Protein AF-A0A0L8HZY9-F1 (afdb_monomer)

Structure (mmCIF, N/CA/C/O backbone):
data_AF-A0A0L8HZY9-F1
#
_entry.id   AF-A0A0L8HZY9-F1
#
loop_
_atom_site.group_PDB
_atom_site.id
_atom_site.type_symbol
_atom_site.label_atom_id
_atom_site.label_alt_id
_atom_site.label_comp_id
_atom_site.label_asym_id
_atom_site.label_entity_id
_atom_site.label_seq_id
_atom_site.pdbx_PDB_ins_code
_atom_site.Cartn_x
_atom_site.Cartn_y
_atom_site.Cartn_z
_atom_site.occupancy
_atom_site.B_iso_or_equiv
_atom_site.auth_seq_id
_atom_site.auth_comp_id
_atom_site.auth_asym_id
_atom_site.auth_atom_id
_atom_site.pdbx_PDB_model_num
ATOM 1 N N . MET A 1 1 ? -4.966 12.245 -12.331 1.00 70.88 1 MET A N 1
ATOM 2 C CA . MET A 1 1 ? -3.952 12.102 -11.278 1.00 70.88 1 MET A CA 1
ATOM 3 C C . MET A 1 1 ? -4.525 11.255 -10.150 1.00 70.88 1 MET A C 1
ATOM 5 O O . MET A 1 1 ? -5.651 11.533 -9.750 1.00 70.88 1 MET A O 1
ATOM 9 N N . CYS A 1 2 ? -3.800 10.251 -9.636 1.00 83.12 2 CYS A N 1
ATOM 10 C CA . CYS A 1 2 ? -4.285 9.474 -8.488 1.00 83.12 2 CYS A CA 1
ATOM 11 C C . CYS A 1 2 ? -4.335 10.322 -7.207 1.00 83.12 2 CYS A C 1
ATOM 13 O O . CYS A 1 2 ? -3.444 11.140 -6.963 1.00 83.12 2 CYS A O 1
ATOM 15 N N . MET A 1 3 ? -5.362 10.111 -6.383 1.00 82.88 3 MET A N 1
ATOM 16 C CA . MET A 1 3 ? -5.554 10.804 -5.103 1.00 82.88 3 MET A CA 1
ATOM 17 C C . MET A 1 3 ? -6.134 9.858 -4.052 1.00 82.88 3 MET A C 1
ATOM 19 O O . MET A 1 3 ? -6.939 8.982 -4.378 1.00 82.88 3 MET A O 1
ATOM 23 N N . LEU A 1 4 ? -5.758 10.058 -2.789 1.00 85.12 4 LEU A N 1
ATOM 24 C CA . LEU A 1 4 ? -6.349 9.363 -1.652 1.00 85.12 4 LEU A CA 1
ATOM 25 C C . LEU A 1 4 ? -6.799 10.381 -0.605 1.00 85.12 4 LEU A C 1
ATOM 27 O O . LEU A 1 4 ? -6.033 11.198 -0.100 1.00 85.12 4 LEU A O 1
ATOM 31 N N . PHE A 1 5 ? -8.073 10.293 -0.264 1.00 84.62 5 PHE A N 1
ATOM 32 C CA . PHE A 1 5 ? -8.673 11.011 0.845 1.00 84.62 5 PHE A CA 1
ATOM 33 C C . PHE A 1 5 ? -8.973 9.987 1.921 1.00 84.62 5 PHE A C 1
ATOM 35 O O . PHE A 1 5 ? -9.563 8.947 1.622 1.00 84.62 5 PHE A O 1
ATOM 42 N N . PHE A 1 6 ? -8.588 10.267 3.157 1.00 84.31 6 PHE A N 1
ATOM 43 C CA . PHE A 1 6 ? -8.985 9.431 4.272 1.00 84.31 6 PHE A CA 1
ATOM 44 C C . PHE A 1 6 ? -9.213 10.260 5.532 1.00 84.31 6 PHE A C 1
ATOM 46 O O . PHE A 1 6 ? -8.654 11.339 5.708 1.00 84.31 6 PHE A O 1
ATOM 53 N N . HIS A 1 7 ? -10.075 9.736 6.388 1.00 81.12 7 HIS A N 1
ATOM 54 C CA . HIS A 1 7 ? -10.346 10.211 7.733 1.00 81.12 7 HIS A CA 1
ATOM 55 C C . HIS A 1 7 ? -10.214 9.001 8.645 1.00 81.12 7 HIS A C 1
ATOM 57 O O . HIS A 1 7 ? -10.880 7.986 8.415 1.00 81.12 7 HIS A O 1
ATOM 63 N N . PHE A 1 8 ? -9.330 9.088 9.632 1.00 80.88 8 PHE A N 1
ATOM 64 C CA . PHE A 1 8 ? -8.986 7.970 10.496 1.00 80.88 8 PHE A CA 1
ATOM 65 C C . PHE A 1 8 ? -9.148 8.378 11.955 1.00 80.88 8 PHE A C 1
ATOM 67 O O . PHE A 1 8 ? -8.569 9.363 12.396 1.00 80.88 8 PHE A O 1
ATOM 74 N N . LEU A 1 9 ? -9.921 7.599 12.705 1.00 78.44 9 LEU A N 1
ATOM 75 C CA . LEU A 1 9 ? -10.145 7.793 14.130 1.00 78.44 9 LEU A CA 1
ATOM 76 C C . LEU A 1 9 ? -9.566 6.596 14.883 1.00 78.44 9 LEU A C 1
ATOM 78 O O . LEU A 1 9 ? -10.035 5.471 14.719 1.00 78.44 9 LEU A O 1
ATOM 82 N N . ALA A 1 10 ? -8.560 6.840 15.725 1.00 78.62 10 ALA A N 1
ATOM 83 C CA . ALA A 1 10 ? -7.934 5.791 16.530 1.00 78.62 10 ALA A CA 1
ATOM 84 C C . ALA A 1 10 ? -8.927 5.154 17.523 1.00 78.62 10 ALA A C 1
ATOM 86 O O . ALA A 1 10 ? -8.947 3.933 17.676 1.00 78.62 10 ALA A O 1
ATOM 87 N N . ASP A 1 11 ? -9.780 5.983 18.132 1.00 80.19 11 ASP A N 1
ATOM 88 C CA . ASP A 1 11 ? -10.794 5.590 19.116 1.00 80.19 11 ASP A CA 1
ATOM 89 C C . ASP A 1 11 ? -12.155 6.235 18.770 1.00 80.19 11 ASP A C 1
ATOM 91 O O . ASP A 1 11 ? -12.500 7.306 19.283 1.00 80.19 11 ASP A O 1
ATOM 95 N N . PRO A 1 12 ? -12.904 5.675 17.798 1.00 78.69 12 PRO A N 1
ATOM 96 C CA . PRO A 1 12 ? -14.197 6.217 17.404 1.00 78.69 12 PRO A CA 1
ATOM 97 C C . PRO A 1 12 ? -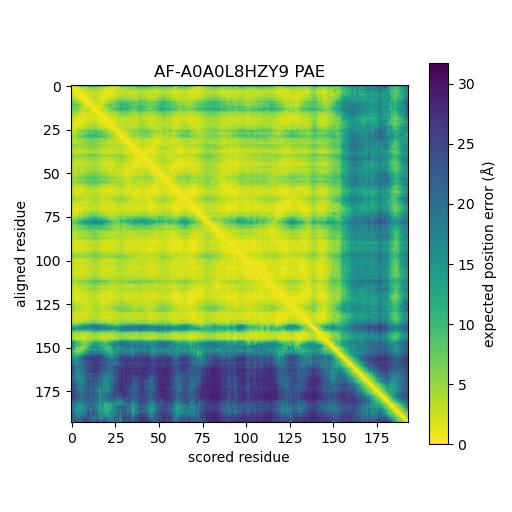15.266 5.886 18.452 1.00 78.69 12 PRO A C 1
ATOM 99 O O . PRO A 1 12 ? -15.354 4.765 18.954 1.00 78.69 12 PRO A O 1
ATOM 102 N N . SER A 1 13 ? -16.158 6.841 18.718 1.00 77.94 13 SER A N 1
ATOM 103 C CA . SER A 1 13 ? -17.402 6.542 19.428 1.00 77.94 13 SER A CA 1
ATOM 104 C C . SER A 1 13 ? -18.255 5.543 18.619 1.00 77.94 13 SER A C 1
ATOM 106 O O . SER A 1 13 ? -18.116 5.481 17.396 1.00 77.94 13 SER A O 1
ATOM 108 N N . PRO A 1 14 ? -19.157 4.764 19.251 1.00 79.88 14 PRO A N 1
ATOM 109 C CA . PRO A 1 14 ? -19.908 3.697 18.571 1.00 79.88 14 PRO A CA 1
ATOM 110 C C . PRO A 1 14 ? -20.746 4.135 17.357 1.00 79.88 14 PRO A C 1
ATOM 112 O O . PRO A 1 14 ? -21.144 3.307 16.544 1.00 79.88 14 PRO A O 1
ATOM 115 N N . ASP A 1 15 ? -21.049 5.427 17.249 1.00 83.06 15 ASP A N 1
ATOM 116 C CA . ASP A 1 15 ? -21.795 6.063 16.163 1.00 83.06 15 ASP A CA 1
ATOM 117 C C . ASP A 1 15 ? -20.910 6.574 15.010 1.00 83.06 15 ASP A C 1
ATOM 119 O O . ASP A 1 15 ? -21.433 7.072 14.011 1.00 83.06 15 ASP A O 1
ATOM 123 N N . LYS A 1 16 ? -19.582 6.456 15.122 1.00 76.06 16 LYS A N 1
ATOM 124 C CA . LYS A 1 16 ? -18.618 6.939 14.129 1.00 76.06 16 LYS A CA 1
ATOM 125 C C . LYS A 1 16 ? -17.906 5.796 13.420 1.00 76.06 16 LYS A C 1
ATOM 127 O O . LYS A 1 16 ? -17.593 4.760 14.000 1.00 76.06 16 LYS A O 1
ATOM 132 N N . TYR A 1 17 ? -17.592 6.023 12.148 1.00 78.44 17 TYR A N 1
ATOM 133 C CA . TYR A 1 17 ? -16.712 5.134 11.398 1.00 78.44 17 TYR A CA 1
ATOM 134 C C . TYR A 1 17 ? -15.270 5.311 11.860 1.00 78.44 17 TYR A C 1
ATOM 136 O O . TYR A 1 17 ? -14.798 6.435 12.020 1.00 78.44 17 TYR A O 1
ATOM 144 N N . ARG A 1 18 ? -14.557 4.193 12.016 1.00 82.81 18 ARG A N 1
ATOM 145 C CA . ARG A 1 18 ? -13.128 4.203 12.347 1.00 82.81 18 ARG A CA 1
ATOM 146 C C . ARG A 1 18 ? -12.268 4.731 11.201 1.00 82.81 18 ARG A C 1
ATOM 148 O O . ARG A 1 18 ? -11.283 5.424 11.427 1.00 82.81 18 ARG A O 1
ATOM 155 N N . LEU A 1 19 ? -12.643 4.381 9.975 1.00 83.81 19 LEU A N 1
ATOM 156 C CA . LEU A 1 19 ? -11.961 4.784 8.755 1.00 83.81 19 LEU A CA 1
ATOM 157 C C . LEU A 1 19 ? -13.005 5.116 7.692 1.00 83.81 19 LEU A C 1
ATOM 159 O O . LEU A 1 19 ? -13.890 4.308 7.412 1.00 83.81 19 LEU A O 1
ATOM 163 N N . ILE A 1 20 ? -12.868 6.290 7.088 1.00 85.00 20 ILE A N 1
ATOM 164 C CA . ILE A 1 20 ? -13.556 6.674 5.855 1.00 85.00 20 ILE A CA 1
ATOM 165 C C . ILE A 1 20 ? -12.461 6.943 4.837 1.00 85.00 20 ILE A C 1
ATOM 167 O O . ILE A 1 20 ? -11.534 7.693 5.127 1.00 85.00 20 ILE A O 1
ATOM 171 N N . LEU A 1 21 ? -12.556 6.352 3.652 1.00 85.19 21 LEU A N 1
ATOM 172 C CA . LEU A 1 21 ? -11.580 6.572 2.591 1.00 85.19 21 LEU A CA 1
ATOM 173 C C . LEU A 1 21 ? -12.263 6.734 1.238 1.00 85.19 21 LEU A C 1
ATOM 175 O O . LEU A 1 21 ? -13.322 6.160 0.999 1.00 85.19 21 LEU A O 1
ATOM 179 N N . ALA A 1 22 ? -11.632 7.504 0.360 1.00 85.12 22 ALA A N 1
ATOM 180 C CA . ALA A 1 22 ? -11.988 7.627 -1.042 1.00 85.12 22 ALA A CA 1
ATOM 181 C C . ALA A 1 22 ? -10.700 7.673 -1.867 1.00 85.12 22 ALA A C 1
ATOM 183 O O . ALA A 1 22 ? -9.837 8.525 -1.651 1.00 85.12 22 ALA A O 1
ATOM 184 N N . ASN A 1 23 ? -10.570 6.755 -2.821 1.00 85.56 23 ASN A N 1
ATOM 185 C CA . ASN A 1 23 ? -9.449 6.719 -3.748 1.00 85.56 23 ASN A CA 1
ATOM 186 C C . ASN A 1 23 ? -9.934 7.033 -5.160 1.00 85.56 23 ASN A C 1
ATOM 188 O O . ASN A 1 23 ? -10.873 6.416 -5.653 1.00 85.56 23 ASN A O 1
ATOM 192 N N . ILE A 1 24 ? -9.266 7.988 -5.800 1.00 84.31 24 ILE A N 1
ATOM 193 C CA . ILE A 1 24 ? -9.434 8.280 -7.219 1.00 84.31 24 ILE A CA 1
ATOM 194 C C . ILE A 1 24 ? -8.216 7.691 -7.916 1.00 84.31 24 ILE A C 1
ATOM 196 O O . ILE A 1 24 ? -7.087 8.124 -7.673 1.00 84.31 24 ILE A O 1
ATOM 200 N N . ARG A 1 25 ? -8.446 6.695 -8.768 1.00 85.00 25 ARG A N 1
ATOM 201 C CA . ARG A 1 25 ? -7.417 6.072 -9.600 1.00 85.00 25 ARG A CA 1
ATOM 202 C C . ARG A 1 25 ? -7.500 6.669 -10.996 1.00 85.00 25 ARG A C 1
ATOM 204 O O . ARG A 1 25 ? -8.508 6.500 -11.667 1.00 85.00 25 ARG A O 1
ATOM 211 N N . ASP A 1 26 ? -6.437 7.343 -11.413 1.00 81.06 26 ASP A N 1
ATOM 212 C CA . ASP A 1 26 ? -6.289 7.816 -12.78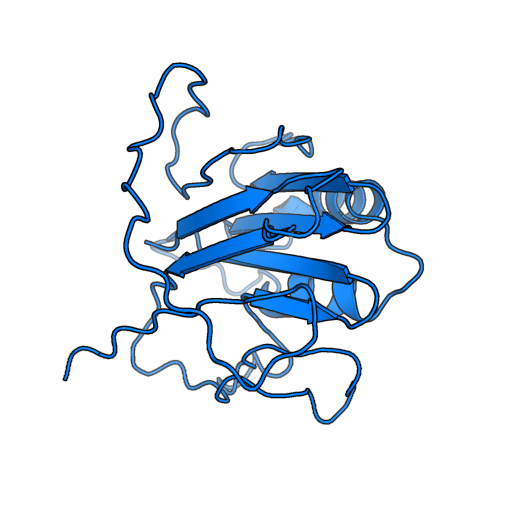6 1.00 81.06 26 ASP A CA 1
ATOM 213 C C . ASP A 1 26 ? -5.324 6.904 -13.531 1.00 81.06 26 ASP A C 1
ATOM 215 O O . ASP A 1 26 ? -4.163 6.765 -13.139 1.00 81.06 26 ASP A O 1
ATOM 219 N N . GLU A 1 27 ? -5.836 6.237 -14.554 1.00 80.25 27 GLU A N 1
ATOM 220 C CA . GLU A 1 27 ? -5.135 5.191 -15.277 1.00 80.25 27 GLU A CA 1
ATOM 221 C C . GLU A 1 27 ? -5.694 5.052 -16.692 1.00 80.25 27 GLU A C 1
ATOM 223 O O . GLU A 1 27 ? -6.809 5.493 -16.969 1.00 80.25 27 GLU A O 1
ATOM 228 N N . SER A 1 28 ? -4.926 4.416 -17.578 1.00 77.88 28 SER A N 1
ATOM 229 C CA . SER A 1 28 ? -5.382 4.134 -18.933 1.00 77.88 28 SER A CA 1
ATOM 230 C C . SER A 1 28 ? -6.652 3.275 -18.959 1.00 77.88 28 SER A C 1
ATOM 232 O O . SER A 1 28 ? -6.788 2.303 -18.211 1.00 77.88 28 SER A O 1
ATOM 234 N N . TRP A 1 29 ? -7.569 3.627 -19.860 1.00 76.00 29 TRP A N 1
ATOM 235 C CA . TRP A 1 29 ? -8.869 2.971 -20.038 1.00 76.00 29 TRP A CA 1
ATOM 236 C C . TRP A 1 29 ? -8.763 1.499 -20.449 1.00 76.00 29 TRP A C 1
ATOM 238 O O . TRP A 1 29 ? -9.651 0.707 -20.150 1.00 76.00 29 TRP A O 1
ATOM 248 N N . ASP A 1 30 ? -7.681 1.132 -21.130 1.00 81.81 30 ASP A N 1
ATOM 249 C CA . ASP A 1 30 ? -7.395 -0.226 -21.592 1.00 81.81 30 ASP A CA 1
ATOM 250 C C . ASP A 1 30 ? -6.738 -1.113 -20.520 1.00 81.81 30 ASP A C 1
ATOM 252 O O . ASP A 1 30 ? -6.594 -2.321 -20.723 1.00 81.81 30 ASP A O 1
ATOM 256 N N . ARG A 1 31 ? -6.377 -0.560 -19.351 1.00 83.88 31 ARG A N 1
ATOM 257 C CA . ARG A 1 31 ? -5.810 -1.339 -18.244 1.00 83.88 31 ARG A CA 1
ATOM 258 C C . ARG A 1 31 ? -6.911 -2.093 -17.504 1.00 83.88 31 ARG A C 1
ATOM 260 O O . ARG A 1 31 ? -7.493 -1.595 -16.538 1.00 83.88 31 ARG A O 1
ATOM 267 N N . LEU A 1 32 ? -7.156 -3.316 -17.964 1.00 86.69 32 LEU A N 1
ATOM 268 C CA . LEU A 1 32 ? -8.152 -4.231 -17.415 1.00 86.69 32 LEU A CA 1
ATOM 269 C C . LEU A 1 32 ? -7.870 -4.590 -15.950 1.00 86.69 32 LEU A C 1
ATOM 271 O O . LEU A 1 32 ? -6.732 -4.844 -15.557 1.00 86.69 32 LEU A O 1
ATOM 275 N N . THR A 1 33 ? -8.930 -4.658 -15.146 1.00 89.19 33 THR A N 1
ATOM 276 C CA . THR A 1 33 ? -8.874 -5.046 -13.732 1.00 89.19 33 THR A CA 1
ATOM 277 C C . THR A 1 33 ? -10.059 -5.936 -13.364 1.00 89.19 33 THR A C 1
ATOM 279 O O . THR A 1 33 ? -11.121 -5.877 -13.989 1.00 89.19 33 THR A O 1
ATOM 282 N N . LEU A 1 34 ? -9.897 -6.767 -12.333 1.00 87.12 34 LEU A N 1
ATOM 283 C CA . LEU A 1 34 ? -11.028 -7.406 -11.670 1.00 87.12 34 LEU A CA 1
ATOM 284 C C . LEU A 1 34 ? -11.792 -6.376 -10.828 1.00 87.12 34 LEU A C 1
ATOM 286 O O . LEU A 1 34 ? -11.163 -5.516 -10.194 1.00 87.12 34 LEU A O 1
ATOM 290 N N . PRO A 1 35 ? -13.133 -6.486 -10.771 1.00 82.31 35 PRO A N 1
ATOM 291 C CA . PRO A 1 35 ? -13.934 -5.672 -9.872 1.00 82.31 35 PRO A CA 1
ATOM 292 C C . PRO A 1 35 ? -13.569 -5.959 -8.411 1.00 82.31 35 PRO A C 1
ATOM 294 O O . PRO A 1 35 ? -12.939 -6.969 -8.090 1.00 82.31 35 PRO A O 1
ATOM 297 N N . LEU A 1 36 ? -14.001 -5.067 -7.518 1.00 82.56 36 LEU A N 1
ATOM 298 C CA . LEU A 1 36 ? -13.823 -5.238 -6.081 1.00 82.56 36 LEU A CA 1
ATOM 299 C C . LEU A 1 36 ? -14.385 -6.593 -5.631 1.00 82.56 36 LEU A C 1
ATOM 301 O O . LEU A 1 36 ? -15.564 -6.886 -5.824 1.00 82.56 36 LEU A O 1
ATOM 305 N N . GLY A 1 37 ? -13.538 -7.393 -4.997 1.00 86.31 37 GLY A N 1
ATOM 306 C CA . GLY A 1 37 ? -13.923 -8.692 -4.476 1.00 86.31 37 GLY A CA 1
ATOM 307 C C . GLY A 1 37 ? -12.853 -9.273 -3.569 1.00 86.31 37 GLY A C 1
ATOM 308 O O . GLY A 1 37 ? -11.741 -8.747 -3.470 1.00 86.31 37 GLY A O 1
ATOM 309 N N . PHE A 1 38 ? -13.209 -10.355 -2.882 1.00 88.94 38 PHE A N 1
ATOM 310 C CA . PHE A 1 38 ? -12.229 -11.143 -2.145 1.00 88.94 38 PHE A CA 1
ATOM 311 C C . PHE A 1 38 ? -11.268 -11.810 -3.121 1.00 88.94 38 PHE A C 1
ATOM 313 O O . PHE A 1 38 ? -11.686 -12.340 -4.155 1.00 88.94 38 PHE A O 1
ATOM 320 N N . TRP A 1 39 ? -9.981 -11.788 -2.794 1.00 91.38 39 TRP A N 1
ATOM 321 C CA . TRP A 1 39 ? -8.980 -12.402 -3.653 1.00 91.38 39 TRP A CA 1
ATOM 322 C C . TRP A 1 39 ? -9.100 -13.920 -3.610 1.00 91.38 39 TRP A C 1
ATOM 324 O O . TRP A 1 39 ? -9.301 -14.517 -2.553 1.00 91.38 39 TRP A O 1
ATOM 334 N N . LYS A 1 40 ? -8.939 -14.551 -4.774 1.00 90.06 40 LYS A N 1
ATOM 335 C CA . LYS A 1 40 ? -9.034 -16.007 -4.908 1.00 90.06 40 LYS A CA 1
ATOM 336 C C . LYS A 1 40 ? -7.935 -16.727 -4.121 1.00 90.06 40 LYS A C 1
ATOM 338 O O . LYS A 1 40 ? -8.226 -17.701 -3.435 1.00 90.06 40 LYS A O 1
ATOM 343 N N . ASP A 1 41 ? -6.707 -16.217 -4.200 1.00 89.56 41 ASP A N 1
ATOM 344 C CA . ASP A 1 41 ? -5.531 -16.861 -3.604 1.00 89.56 41 ASP A CA 1
ATOM 345 C C . ASP A 1 41 ? -5.313 -16.459 -2.136 1.00 89.56 41 ASP A C 1
ATOM 347 O O . ASP A 1 41 ? -4.699 -17.204 -1.377 1.00 89.56 41 ASP A O 1
ATOM 351 N N . ASN A 1 42 ? -5.870 -15.318 -1.707 1.00 91.38 42 ASN A N 1
ATOM 352 C CA . ASN A 1 42 ? -5.938 -14.932 -0.298 1.00 91.38 42 ASN A CA 1
ATOM 353 C C . ASN A 1 42 ? -7.307 -14.311 0.061 1.00 91.38 42 ASN A C 1
ATOM 355 O O . ASN A 1 42 ? -7.457 -13.087 0.048 1.00 91.38 42 ASN A O 1
ATOM 359 N N . PRO A 1 43 ? -8.297 -15.127 0.468 1.00 91.38 43 PRO A N 1
ATOM 360 C CA . PRO A 1 43 ? -9.637 -14.648 0.830 1.00 91.38 43 PRO A CA 1
ATOM 361 C C . PRO A 1 43 ? -9.698 -13.753 2.082 1.00 91.38 43 PRO A C 1
ATOM 363 O O . PRO A 1 43 ? -10.772 -13.260 2.441 1.00 91.38 43 PRO A O 1
ATOM 366 N N . GLN A 1 44 ? -8.573 -13.548 2.778 1.00 88.88 44 GLN A N 1
ATOM 367 C CA . GLN A 1 44 ? -8.467 -12.561 3.855 1.00 88.88 44 GLN A CA 1
ATOM 368 C C . GLN A 1 44 ? -8.368 -11.131 3.320 1.00 88.88 44 GLN A C 1
ATOM 370 O O . GLN A 1 44 ? -8.580 -10.196 4.087 1.00 88.88 44 GLN A O 1
ATOM 375 N N . CYS A 1 45 ? -8.071 -10.959 2.032 1.00 91.81 45 CYS A N 1
ATOM 376 C CA . CYS A 1 45 ? -7.904 -9.672 1.375 1.00 91.81 45 CYS A CA 1
ATOM 377 C C . CYS A 1 45 ? -9.081 -9.362 0.447 1.00 91.81 45 CYS A C 1
ATOM 379 O O . CYS A 1 45 ? -9.606 -10.239 -0.243 1.00 91.81 45 CYS A O 1
ATOM 381 N N . ILE A 1 46 ? -9.473 -8.090 0.419 1.00 90.50 46 ILE A N 1
ATOM 382 C CA . ILE A 1 46 ? -10.470 -7.535 -0.495 1.00 90.50 46 ILE A CA 1
ATOM 383 C C . ILE A 1 46 ? -9.881 -6.309 -1.198 1.00 90.50 46 ILE A C 1
ATOM 385 O O . ILE A 1 46 ? -9.287 -5.433 -0.567 1.00 90.50 46 ILE A O 1
ATOM 389 N N . GLY A 1 47 ? -10.039 -6.255 -2.516 1.00 89.69 47 GLY A N 1
ATOM 390 C CA . GLY A 1 47 ? -9.512 -5.188 -3.365 1.00 89.69 47 GLY A CA 1
ATOM 391 C C . GLY A 1 47 ? -9.680 -5.532 -4.841 1.00 89.69 47 GLY A C 1
ATOM 392 O O . GLY A 1 47 ? -9.964 -6.680 -5.178 1.00 89.69 47 GLY A O 1
ATOM 393 N N . GLY A 1 48 ? -9.507 -4.552 -5.724 1.00 89.50 48 GLY A N 1
ATOM 394 C CA . GLY A 1 48 ? -9.393 -4.835 -7.158 1.00 89.50 48 GLY A CA 1
ATOM 395 C C . GLY A 1 48 ? -8.055 -5.506 -7.477 1.00 89.50 48 GLY A C 1
ATOM 396 O O . GLY A 1 48 ? -7.096 -5.348 -6.724 1.00 89.50 48 GLY A O 1
ATOM 397 N N . MET A 1 49 ? -7.971 -6.237 -8.585 1.00 90.81 49 MET A N 1
ATOM 398 C CA . MET A 1 49 ? -6.731 -6.887 -9.038 1.00 90.81 49 MET A CA 1
ATOM 399 C C . MET A 1 49 ? -6.436 -6.495 -10.478 1.00 90.81 49 MET A C 1
ATOM 401 O O . MET A 1 49 ? -7.357 -6.338 -11.274 1.00 90.81 49 MET A O 1
ATOM 405 N N . ASP A 1 50 ? -5.167 -6.324 -10.817 1.00 91.50 50 ASP A N 1
ATOM 406 C CA . ASP A 1 50 ? -4.738 -6.035 -12.181 1.00 91.50 50 ASP A CA 1
ATOM 407 C C . ASP A 1 50 ? -4.808 -7.297 -13.055 1.00 91.50 50 ASP A C 1
ATOM 409 O O . ASP A 1 50 ? -4.428 -8.387 -12.619 1.00 91.50 50 ASP A O 1
ATOM 413 N N . LEU A 1 51 ? -5.327 -7.140 -14.274 1.00 89.69 51 LEU A N 1
ATOM 414 C CA . LEU A 1 51 ? -5.419 -8.187 -15.297 1.00 89.69 51 LEU A CA 1
ATOM 415 C C . LEU A 1 51 ? -4.538 -7.894 -16.516 1.00 89.69 51 LEU A C 1
ATOM 417 O O . LEU A 1 51 ? -4.529 -8.679 -17.460 1.00 89.69 51 LEU A O 1
ATOM 421 N N . MET A 1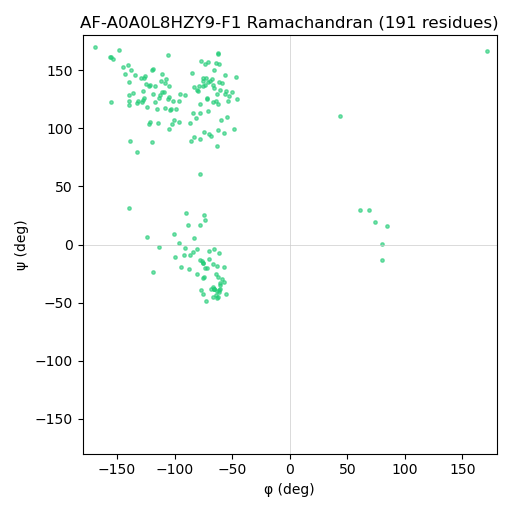 52 ? -3.846 -6.754 -16.538 1.00 88.06 52 MET A N 1
ATOM 422 C CA . MET A 1 52 ? -2.935 -6.412 -17.620 1.00 88.06 52 MET A CA 1
ATOM 423 C C . MET A 1 52 ? -1.754 -7.387 -17.644 1.00 88.06 52 MET A C 1
ATOM 425 O O . MET A 1 52 ? -1.153 -7.658 -16.605 1.00 88.06 52 MET A O 1
ATOM 429 N N . GLU A 1 53 ? -1.405 -7.864 -18.839 1.00 85.25 53 GLU A N 1
ATOM 430 C CA . GLU A 1 53 ? -0.284 -8.783 -19.045 1.00 85.25 53 GLU A CA 1
ATOM 431 C C . GLU A 1 53 ? 1.028 -8.195 -18.500 1.00 85.25 53 GLU A C 1
ATOM 433 O O . GLU A 1 53 ? 1.374 -7.038 -18.763 1.00 85.25 53 GLU A O 1
ATOM 438 N N . GLY A 1 54 ? 1.742 -8.980 -17.694 1.00 85.50 54 GLY A N 1
ATOM 439 C CA . GLY A 1 54 ? 2.953 -8.568 -16.984 1.00 85.50 54 GLY A CA 1
ATOM 440 C C . GLY A 1 54 ? 2.698 -7.768 -15.701 1.00 85.50 54 GLY A C 1
ATOM 441 O O . GLY A 1 54 ? 3.649 -7.359 -15.037 1.00 85.50 54 GLY A O 1
ATOM 442 N N . ARG A 1 55 ? 1.439 -7.511 -15.328 1.00 85.06 55 ARG A N 1
ATOM 443 C CA . ARG A 1 55 ? 1.061 -6.812 -14.085 1.00 85.06 55 ARG A CA 1
ATOM 444 C C . ARG A 1 55 ? 0.116 -7.626 -13.207 1.00 85.06 55 ARG A C 1
ATOM 446 O O . ARG A 1 55 ? -0.352 -7.109 -12.190 1.00 85.06 55 ARG A O 1
ATOM 453 N N . GLU A 1 56 ? -0.151 -8.875 -13.575 1.00 88.06 56 GLU A N 1
ATOM 454 C CA . GLU A 1 56 ? -1.024 -9.785 -12.847 1.00 88.06 56 GLU A CA 1
ATOM 455 C C . GLU A 1 56 ? -0.562 -9.954 -11.398 1.00 88.06 56 GLU A C 1
ATOM 457 O O . GLU A 1 56 ? 0.627 -9.910 -11.083 1.00 88.06 56 GLU A O 1
ATOM 462 N N . GLY A 1 57 ? -1.523 -10.119 -10.488 1.00 84.38 57 GLY A N 1
ATOM 463 C CA . GLY A 1 57 ? -1.245 -10.172 -9.049 1.00 84.38 57 GLY A CA 1
ATOM 464 C C . GLY A 1 57 ? -1.049 -8.797 -8.403 1.00 84.38 57 GLY A C 1
ATOM 465 O O . GLY A 1 57 ? -1.135 -8.683 -7.183 1.00 84.38 57 GLY A O 1
ATOM 466 N N . GLY A 1 58 ? -0.881 -7.738 -9.200 1.00 91.94 58 GLY A N 1
ATOM 467 C CA . GLY A 1 58 ? -0.828 -6.373 -8.704 1.00 91.94 58 GLY A CA 1
ATOM 468 C C . GLY A 1 58 ? -2.189 -5.826 -8.266 1.00 91.94 58 GLY A C 1
ATOM 469 O O . GLY A 1 58 ? -3.245 -6.220 -8.755 1.00 91.94 58 GLY A O 1
ATOM 470 N N . THR A 1 59 ? -2.164 -4.842 -7.372 1.00 93.69 59 THR A N 1
ATOM 471 C CA . THR A 1 59 ? -3.340 -4.080 -6.942 1.00 93.69 59 THR A CA 1
ATOM 472 C C . THR A 1 59 ? -2.937 -2.641 -6.596 1.00 93.69 59 THR A C 1
ATOM 474 O O . THR A 1 59 ? -1.756 -2.302 -6.526 1.00 93.69 59 THR A O 1
ATOM 477 N N . TRP A 1 60 ? -3.916 -1.753 -6.442 1.00 92.62 60 TRP A N 1
ATOM 478 C CA . TRP A 1 60 ? -3.695 -0.340 -6.113 1.00 92.62 60 TRP A CA 1
ATOM 479 C C . TRP A 1 60 ? -4.321 0.072 -4.786 1.00 92.62 60 TRP A C 1
ATOM 481 O O . TRP A 1 60 ? -3.876 1.048 -4.199 1.00 92.62 60 TRP A O 1
ATOM 491 N N . LEU A 1 61 ? -5.344 -0.636 -4.313 1.00 94.00 61 LEU A N 1
ATOM 492 C CA . LEU A 1 61 ? -5.968 -0.388 -3.022 1.00 94.00 61 LEU A CA 1
ATOM 493 C C . LEU A 1 61 ? -6.631 -1.675 -2.555 1.00 94.00 61 LEU A C 1
ATOM 495 O O . LEU A 1 61 ? -7.502 -2.221 -3.238 1.00 94.00 61 LEU A O 1
ATOM 499 N N . ALA A 1 62 ? -6.229 -2.128 -1.376 1.00 93.69 62 ALA A N 1
ATOM 500 C CA . ALA A 1 62 ? -6.792 -3.310 -0.758 1.00 93.69 62 ALA A CA 1
ATOM 501 C C . ALA A 1 62 ? -6.664 -3.261 0.764 1.00 93.69 62 ALA A C 1
ATOM 503 O O . ALA A 1 62 ? -5.837 -2.537 1.322 1.00 93.69 62 ALA A O 1
ATOM 504 N N . VAL A 1 63 ? -7.502 -4.054 1.422 1.00 93.31 63 VAL A N 1
ATOM 505 C CA . VAL A 1 63 ? -7.538 -4.212 2.875 1.00 93.31 63 VAL A CA 1
ATOM 506 C C . VAL A 1 63 ? -7.640 -5.691 3.216 1.00 93.31 63 VAL A C 1
ATOM 508 O O . VAL A 1 63 ? -8.267 -6.459 2.482 1.00 93.31 63 VAL A O 1
ATOM 511 N N . ASN A 1 64 ? -7.018 -6.105 4.315 1.00 90.00 64 ASN A N 1
ATOM 512 C CA . ASN A 1 64 ? -7.180 -7.446 4.858 1.00 90.00 64 ASN A CA 1
ATOM 513 C C . ASN A 1 64 ? -8.060 -7.452 6.120 1.00 90.00 64 ASN A C 1
ATOM 515 O O . ASN A 1 64 ? -8.289 -6.424 6.759 1.00 90.00 64 ASN A O 1
ATOM 519 N N . ARG A 1 65 ? -8.553 -8.631 6.503 1.00 85.50 65 ARG A N 1
ATOM 520 C CA . ARG A 1 65 ? -9.417 -8.811 7.685 1.00 85.50 65 ARG A CA 1
ATOM 521 C C . ARG A 1 65 ? -8.742 -8.466 9.016 1.00 85.50 65 ARG A C 1
ATOM 523 O O . ARG A 1 65 ? -9.450 -8.207 9.984 1.00 85.50 65 ARG A O 1
ATOM 530 N N . ASN A 1 66 ? -7.411 -8.407 9.050 1.00 84.88 66 ASN A N 1
ATOM 531 C CA . ASN A 1 66 ? -6.637 -7.996 10.223 1.00 84.88 66 ASN A CA 1
ATOM 532 C C . ASN A 1 66 ? -6.579 -6.465 10.379 1.00 84.88 66 ASN A C 1
ATOM 534 O O . ASN A 1 66 ? -6.036 -5.971 11.362 1.00 84.88 66 ASN A O 1
ATOM 538 N N . GLY A 1 67 ? -7.146 -5.707 9.434 1.00 85.56 67 GLY A N 1
ATOM 539 C CA . GLY A 1 67 ? -7.153 -4.248 9.474 1.00 85.56 67 GLY A CA 1
ATOM 540 C C . GLY A 1 67 ? -5.885 -3.608 8.910 1.00 85.56 67 GLY A C 1
ATOM 541 O O . GLY A 1 67 ? -5.670 -2.421 9.139 1.00 85.56 67 GLY A O 1
ATOM 542 N N . LYS A 1 68 ? -5.065 -4.350 8.155 1.00 92.94 68 LYS A N 1
ATOM 543 C CA . LYS A 1 68 ? -4.026 -3.748 7.312 1.00 92.94 68 LYS A CA 1
ATOM 544 C C . LYS A 1 68 ? -4.653 -3.255 6.017 1.00 92.94 68 LYS A C 1
ATOM 546 O O . LYS A 1 68 ? -5.396 -3.993 5.369 1.00 92.94 68 LYS A O 1
ATOM 551 N N . LEU A 1 69 ? -4.324 -2.036 5.618 1.00 94.50 69 LEU A N 1
ATOM 552 C CA . LEU A 1 69 ? -4.725 -1.434 4.351 1.00 94.50 69 LEU A CA 1
ATOM 553 C C . LEU A 1 69 ? -3.496 -0.872 3.652 1.00 94.50 69 LEU A C 1
ATOM 555 O O . LEU A 1 69 ? -2.601 -0.323 4.289 1.00 94.50 69 LEU A O 1
ATOM 559 N N . SER A 1 70 ? -3.458 -0.984 2.330 1.00 95.56 70 SER A N 1
ATOM 560 C CA . SER A 1 70 ? -2.423 -0.336 1.536 1.00 95.56 70 SER A CA 1
ATOM 561 C C . SER A 1 70 ? -3.002 0.247 0.257 1.00 95.56 70 SER A C 1
ATOM 563 O O . SER A 1 70 ? -3.886 -0.341 -0.368 1.00 95.56 70 SER A O 1
ATOM 565 N N . CYS A 1 71 ? -2.521 1.437 -0.094 1.00 94.75 71 CYS A N 1
ATOM 566 C CA . CYS A 1 71 ? -2.927 2.192 -1.264 1.00 94.75 71 CYS A CA 1
ATOM 567 C C . CYS A 1 71 ? -1.694 2.678 -2.024 1.00 94.75 71 CYS A C 1
ATOM 569 O O . CYS A 1 71 ? -0.872 3.414 -1.482 1.00 94.75 71 CYS A O 1
ATOM 571 N N . LEU A 1 72 ? -1.600 2.322 -3.299 1.00 94.06 72 LEU A N 1
ATOM 572 C CA . LEU A 1 72 ? -0.574 2.775 -4.224 1.00 94.06 72 LEU A CA 1
ATOM 573 C C . LEU A 1 72 ? -1.132 3.881 -5.121 1.00 94.06 72 LEU A C 1
ATOM 575 O O . LEU A 1 72 ? -2.107 3.695 -5.849 1.00 94.06 72 LEU A O 1
ATOM 579 N N . LEU A 1 73 ? -0.467 5.029 -5.114 1.00 91.12 73 LEU A N 1
ATOM 580 C CA . LEU A 1 73 ? -0.803 6.187 -5.923 1.00 91.12 73 LEU A CA 1
ATOM 581 C C . LEU A 1 73 ? 0.246 6.359 -7.024 1.00 91.12 73 LEU A C 1
ATOM 583 O O . LEU A 1 73 ? 1.424 6.610 -6.766 1.00 91.12 73 LEU A O 1
ATOM 587 N N . ASN A 1 74 ? -0.195 6.260 -8.278 1.00 86.12 74 ASN A N 1
ATOM 588 C CA . ASN A 1 74 ? 0.677 6.403 -9.438 1.00 86.12 74 ASN A CA 1
ATOM 589 C C . ASN A 1 74 ? 1.113 7.861 -9.646 1.00 86.12 74 ASN A C 1
ATOM 591 O O . ASN A 1 74 ? 0.268 8.749 -9.782 1.00 86.12 74 ASN A O 1
ATOM 595 N N . ILE A 1 75 ? 2.420 8.101 -9.732 1.00 85.56 75 ILE A N 1
ATOM 596 C CA . ILE A 1 75 ? 2.970 9.390 -10.152 1.00 85.56 75 ILE A CA 1
ATOM 597 C C . ILE A 1 75 ? 3.272 9.291 -11.645 1.00 85.56 75 ILE A C 1
ATOM 599 O O . ILE A 1 75 ? 3.967 8.373 -12.080 1.00 85.56 75 ILE A O 1
ATOM 603 N N . TYR A 1 76 ? 2.694 10.205 -12.427 1.00 81.44 76 TYR A N 1
ATOM 604 C CA . TYR A 1 76 ? 2.866 10.215 -13.875 1.00 81.44 76 TYR A CA 1
ATOM 605 C C . TYR A 1 76 ? 4.345 10.386 -14.232 1.00 81.44 76 TYR A C 1
ATOM 607 O O . TYR A 1 76 ? 5.030 11.256 -13.696 1.00 81.44 76 TYR A O 1
ATOM 615 N N . CYS A 1 77 ? 4.810 9.548 -15.148 1.00 76.81 77 CYS A N 1
ATOM 616 C CA . CYS A 1 77 ? 6.147 9.582 -15.708 1.00 76.81 77 CYS A CA 1
ATOM 617 C C . CYS A 1 77 ? 5.986 9.472 -17.224 1.00 76.81 77 CYS A C 1
ATOM 619 O O . CYS A 1 77 ? 5.358 8.526 -17.695 1.00 76.81 77 CYS A O 1
ATOM 621 N N . GLU A 1 78 ? 6.484 10.469 -17.955 1.00 75.69 78 GLU A N 1
ATOM 622 C CA . GLU A 1 78 ? 6.325 10.572 -19.411 1.00 75.69 78 GLU A CA 1
ATOM 623 C C . GLU A 1 78 ? 7.056 9.440 -20.146 1.00 75.69 78 GLU A C 1
ATOM 625 O O . GLU A 1 78 ? 6.512 8.855 -21.078 1.00 75.69 78 GLU A O 1
ATOM 630 N N . GLU A 1 79 ? 8.241 9.068 -19.655 1.00 79.44 79 GLU A N 1
ATOM 631 C CA . GLU A 1 79 ? 9.054 7.975 -20.188 1.00 79.44 79 GLU A CA 1
ATOM 632 C C . GLU A 1 79 ? 9.260 6.899 -19.108 1.00 79.44 79 GLU A C 1
ATOM 634 O O . GLU A 1 79 ? 10.215 6.965 -18.328 1.00 79.44 79 GLU A O 1
ATOM 639 N N . PRO A 1 80 ? 8.350 5.913 -18.995 1.00 77.50 80 PRO A N 1
ATOM 640 C CA . PRO A 1 80 ? 8.508 4.837 -18.029 1.00 77.50 80 PRO A CA 1
ATOM 641 C C . PRO A 1 80 ? 9.717 3.962 -18.388 1.00 77.50 80 PRO A C 1
ATOM 643 O O . PRO A 1 80 ? 9.776 3.372 -19.464 1.00 77.50 80 PRO A O 1
ATOM 646 N N . ASP A 1 81 ? 10.662 3.844 -17.456 1.00 86.06 81 ASP A N 1
ATOM 647 C CA . ASP A 1 81 ? 11.838 2.983 -17.593 1.00 86.06 81 ASP A CA 1
ATOM 648 C C . ASP A 1 81 ? 11.437 1.491 -17.496 1.00 86.06 81 ASP A C 1
ATOM 650 O O . ASP A 1 81 ? 10.987 1.048 -16.431 1.00 86.06 81 ASP A O 1
ATOM 654 N N . PRO A 1 82 ? 11.604 0.699 -18.576 1.00 85.44 82 PRO A N 1
ATOM 655 C CA . PRO A 1 82 ? 11.192 -0.703 -18.617 1.00 85.44 82 PRO A CA 1
ATOM 656 C C . PRO A 1 82 ? 12.055 -1.619 -17.739 1.00 85.44 82 PRO A C 1
ATOM 658 O O . PRO A 1 82 ? 11.672 -2.762 -17.506 1.00 85.44 82 PRO A O 1
ATOM 661 N N . SER A 1 83 ? 13.207 -1.151 -17.242 1.00 89.94 83 SER A N 1
ATOM 662 C CA . SER A 1 83 ? 14.039 -1.910 -16.301 1.00 89.94 83 SER A CA 1
ATOM 663 C C . SER A 1 83 ? 13.498 -1.889 -14.866 1.00 89.94 83 SER A C 1
ATOM 665 O O . SER A 1 83 ? 13.938 -2.680 -14.027 1.00 89.94 83 SER A O 1
ATOM 667 N N . LYS A 1 84 ? 12.542 -0.997 -14.565 1.00 91.62 84 LYS A N 1
ATOM 668 C CA . LYS A 1 84 ? 11.947 -0.871 -13.232 1.00 91.62 84 LYS A CA 1
ATOM 669 C C . LYS A 1 84 ? 10.968 -2.002 -12.944 1.00 91.62 84 LYS A C 1
ATOM 671 O O . LYS A 1 84 ? 10.184 -2.421 -13.792 1.00 91.62 84 LYS A O 1
ATOM 676 N N . LYS A 1 85 ? 10.956 -2.440 -11.688 1.00 92.00 85 LYS A N 1
ATOM 677 C CA . LYS A 1 85 ? 10.006 -3.423 -11.169 1.00 92.00 85 LYS A CA 1
ATOM 678 C C . LYS A 1 85 ? 8.582 -2.864 -11.165 1.00 92.00 85 LYS A C 1
ATOM 680 O O . LYS A 1 85 ? 8.346 -1.666 -10.968 1.00 92.00 85 LYS A O 1
ATOM 685 N N . HIS A 1 86 ? 7.607 -3.756 -11.315 1.00 89.19 86 HIS A N 1
ATOM 686 C CA . HIS A 1 86 ? 6.196 -3.411 -11.182 1.00 89.19 86 HIS A CA 1
ATOM 687 C C . HIS A 1 86 ? 5.842 -3.075 -9.731 1.00 89.19 86 HIS A C 1
ATOM 689 O O . HIS A 1 86 ? 6.289 -3.720 -8.789 1.00 89.19 86 HIS A O 1
ATOM 695 N N . ARG A 1 87 ? 4.999 -2.054 -9.559 1.00 92.12 87 ARG A N 1
ATOM 696 C CA . ARG A 1 87 ? 4.624 -1.520 -8.241 1.00 92.12 87 ARG A CA 1
ATOM 697 C C . ARG A 1 87 ? 3.332 -2.108 -7.685 1.00 92.12 87 ARG A C 1
ATOM 699 O O . ARG A 1 87 ? 3.093 -2.012 -6.490 1.00 92.12 87 ARG A O 1
ATOM 706 N N . GLY A 1 88 ? 2.492 -2.702 -8.537 1.00 88.69 88 GLY A N 1
ATOM 707 C CA . GLY A 1 88 ? 1.195 -3.243 -8.111 1.00 88.69 88 GLY A CA 1
ATOM 708 C C . GLY A 1 88 ? 1.331 -4.310 -7.022 1.00 88.69 88 GLY A C 1
ATOM 709 O O . GLY A 1 88 ? 0.462 -4.423 -6.164 1.00 88.69 88 GLY A O 1
ATOM 710 N N . GLN A 1 89 ? 2.449 -5.036 -7.021 1.00 93.31 89 GLN A N 1
ATOM 711 C CA . GLN A 1 89 ? 2.734 -6.086 -6.051 1.00 93.31 89 GLN A CA 1
ATOM 712 C C . GLN A 1 89 ? 3.061 -5.540 -4.646 1.00 93.31 89 GLN A C 1
ATOM 714 O O . GLN A 1 89 ? 2.890 -6.243 -3.659 1.00 93.31 89 GLN A O 1
ATOM 719 N N . LEU A 1 90 ? 3.455 -4.265 -4.522 1.00 96.06 90 LEU A N 1
ATOM 720 C CA . LEU A 1 90 ? 3.808 -3.661 -3.229 1.00 96.06 90 LEU A CA 1
ATOM 721 C C . LEU A 1 90 ? 2.634 -3.668 -2.240 1.00 96.06 90 LEU A C 1
ATOM 723 O O . LEU A 1 90 ? 2.814 -3.814 -1.034 1.00 96.06 90 LEU A O 1
ATOM 727 N N . VAL A 1 91 ? 1.414 -3.504 -2.752 1.00 96.25 91 VAL A N 1
ATOM 728 C CA . VAL A 1 91 ? 0.202 -3.510 -1.927 1.00 96.25 91 VAL A CA 1
ATOM 729 C C . VAL A 1 91 ? -0.104 -4.928 -1.445 1.00 96.25 91 VAL A C 1
ATOM 731 O O . VAL A 1 91 ? -0.330 -5.137 -0.255 1.00 96.25 91 VAL A O 1
ATOM 734 N N . SER A 1 92 ? -0.085 -5.913 -2.342 1.00 94.88 92 SER A N 1
ATOM 735 C CA . SER A 1 92 ? -0.346 -7.315 -2.002 1.00 94.88 92 SER A CA 1
ATOM 736 C C . SER A 1 92 ? 0.733 -7.909 -1.096 1.00 94.88 92 SER A C 1
ATOM 738 O O . SER A 1 92 ? 0.393 -8.624 -0.158 1.00 94.88 92 SER A O 1
ATOM 740 N N . ASP A 1 93 ? 2.006 -7.575 -1.303 1.00 95.50 93 ASP A N 1
ATOM 741 C CA . ASP A 1 93 ? 3.122 -8.046 -0.473 1.00 95.50 93 ASP A CA 1
ATOM 742 C C . ASP A 1 93 ? 2.987 -7.603 0.988 1.00 95.50 93 ASP A C 1
ATOM 744 O O . ASP A 1 93 ? 3.213 -8.398 1.902 1.00 95.50 93 ASP A O 1
ATOM 748 N N . TYR A 1 94 ? 2.563 -6.357 1.220 1.00 96.50 94 TYR A N 1
ATOM 749 C CA . TYR A 1 94 ? 2.269 -5.867 2.566 1.00 96.50 94 TYR A CA 1
ATOM 750 C C . TYR A 1 94 ? 1.113 -6.635 3.221 1.00 96.50 94 TYR A C 1
ATOM 752 O O . TYR A 1 94 ? 1.201 -7.032 4.383 1.00 96.50 94 TYR A O 1
ATOM 760 N N . LEU A 1 95 ? 0.024 -6.853 2.478 1.00 94.56 95 LEU A N 1
ATOM 761 C CA . LEU A 1 95 ? -1.199 -7.459 3.012 1.00 94.56 95 LEU A CA 1
ATOM 762 C C . LEU A 1 95 ? -1.086 -8.968 3.244 1.00 94.56 95 LEU A C 1
ATOM 764 O O . LEU A 1 95 ? -1.771 -9.490 4.125 1.00 94.56 95 LEU A O 1
ATOM 768 N N . ASN A 1 96 ? -0.238 -9.648 2.471 1.00 93.06 96 ASN A N 1
ATOM 769 C CA . ASN A 1 96 ? -0.008 -11.090 2.553 1.00 93.06 96 ASN A CA 1
ATOM 770 C C . ASN A 1 96 ? 1.060 -11.478 3.586 1.00 93.06 96 ASN A C 1
ATOM 772 O O . ASN A 1 96 ? 1.237 -12.666 3.853 1.00 93.06 96 ASN A O 1
ATOM 776 N N . ASN A 1 97 ? 1.783 -10.513 4.160 1.00 93.31 97 ASN A N 1
ATOM 777 C CA . ASN A 1 97 ? 2.818 -10.778 5.150 1.00 93.31 97 ASN A CA 1
ATOM 778 C C . ASN A 1 97 ? 2.434 -10.201 6.518 1.00 93.31 97 ASN A C 1
ATOM 780 O O . ASN A 1 97 ? 2.544 -9.002 6.790 1.00 93.31 97 ASN A O 1
ATOM 784 N N . ASP A 1 98 ? 2.028 -11.086 7.424 1.00 88.94 98 ASP A N 1
ATOM 785 C CA . ASP A 1 98 ? 1.618 -10.696 8.772 1.00 88.94 98 ASP A CA 1
ATOM 786 C C . ASP A 1 98 ? 2.759 -10.080 9.596 1.00 88.94 98 ASP A C 1
ATOM 788 O O . ASP A 1 98 ? 2.489 -9.235 10.446 1.00 88.94 98 ASP A O 1
ATOM 792 N N . GLN A 1 99 ? 4.021 -10.399 9.286 1.00 91.88 99 GLN A N 1
ATOM 793 C CA . GLN A 1 99 ? 5.195 -9.866 9.991 1.00 91.88 99 GLN A CA 1
ATOM 794 C C . GLN A 1 99 ? 5.487 -8.398 9.654 1.00 91.88 99 GLN A C 1
ATOM 796 O O . GLN A 1 99 ? 6.174 -7.718 10.414 1.00 91.88 99 GLN A O 1
ATOM 801 N N . TYR A 1 100 ? 4.984 -7.888 8.525 1.00 95.12 100 TYR A N 1
ATOM 802 C CA . TYR A 1 100 ? 5.210 -6.498 8.140 1.00 95.12 100 TYR A CA 1
ATOM 803 C C . TYR A 1 100 ? 4.312 -5.535 8.914 1.00 95.12 100 TYR A C 1
ATOM 805 O O . TYR A 1 100 ? 3.107 -5.473 8.686 1.00 95.12 100 TYR A O 1
ATOM 813 N N . THR A 1 101 ? 4.902 -4.707 9.771 1.00 95.19 101 THR A N 1
ATOM 814 C CA . THR A 1 101 ? 4.257 -3.475 10.253 1.00 95.19 101 THR A CA 1
ATOM 815 C C . THR A 1 101 ? 4.331 -2.382 9.183 1.00 95.19 101 THR A C 1
ATOM 817 O O . THR A 1 101 ? 5.220 -2.417 8.326 1.00 95.19 101 THR A O 1
ATOM 820 N N . ALA A 1 102 ? 3.441 -1.385 9.240 1.00 93.88 102 ALA A N 1
ATOM 821 C CA . ALA A 1 102 ? 3.450 -0.258 8.300 1.00 93.88 102 ALA A CA 1
ATOM 822 C C . ALA A 1 102 ? 4.820 0.460 8.268 1.00 93.88 102 ALA A C 1
ATOM 824 O O . ALA A 1 102 ? 5.369 0.723 7.195 1.00 93.88 102 ALA A O 1
ATOM 825 N N . VAL A 1 103 ? 5.436 0.673 9.435 1.00 94.62 103 VAL A N 1
ATOM 826 C CA . VAL A 1 103 ? 6.779 1.266 9.545 1.00 94.62 103 VAL A CA 1
ATOM 827 C C . VAL A 1 103 ? 7.878 0.360 8.976 1.00 94.62 103 VAL A C 1
ATOM 829 O O . VAL A 1 103 ? 8.724 0.811 8.208 1.00 94.62 103 VAL A O 1
ATOM 832 N N . SER A 1 104 ? 7.872 -0.940 9.293 1.00 96.31 104 SER A N 1
ATOM 833 C CA . SER A 1 104 ? 8.928 -1.856 8.830 1.00 96.31 104 SER A CA 1
ATOM 834 C C . SER A 1 104 ? 8.918 -2.024 7.309 1.00 96.31 104 SER A C 1
ATOM 836 O O . SER A 1 104 ? 9.977 -2.066 6.674 1.00 96.31 104 SER A O 1
ATOM 838 N N . TYR A 1 105 ? 7.726 -2.070 6.710 1.00 97.12 105 TYR A N 1
ATOM 839 C CA . TYR A 1 105 ? 7.592 -2.249 5.274 1.00 97.12 105 TYR A CA 1
ATOM 840 C C . TYR A 1 105 ? 7.938 -0.968 4.520 1.00 97.12 105 TYR A C 1
ATOM 842 O O . TYR A 1 105 ? 8.705 -1.027 3.564 1.00 97.12 105 TYR A O 1
ATOM 850 N N . THR A 1 106 ? 7.491 0.203 4.985 1.00 95.25 106 THR A N 1
ATOM 851 C CA . THR A 1 106 ? 7.912 1.474 4.372 1.00 95.25 106 THR A CA 1
ATOM 852 C C . THR A 1 106 ? 9.427 1.690 4.454 1.00 95.25 106 THR A C 1
ATOM 854 O O . THR A 1 106 ? 10.017 2.095 3.457 1.00 95.25 106 THR A O 1
ATOM 857 N N . ASN A 1 107 ? 10.093 1.319 5.554 1.00 95.06 107 ASN A N 1
ATOM 858 C CA . ASN A 1 107 ? 11.565 1.332 5.642 1.00 95.06 107 ASN A CA 1
ATOM 859 C C . ASN A 1 107 ? 12.232 0.384 4.627 1.00 95.06 107 ASN A C 1
ATOM 861 O O . ASN A 1 107 ? 13.246 0.718 4.006 1.00 95.06 107 ASN A O 1
ATOM 865 N N . THR A 1 108 ? 11.645 -0.797 4.418 1.00 95.44 108 THR A N 1
ATOM 866 C CA . THR A 1 108 ? 12.114 -1.742 3.393 1.00 95.44 108 THR A CA 1
ATOM 867 C C . THR A 1 108 ? 11.987 -1.126 1.997 1.00 95.44 108 THR A C 1
ATOM 869 O O . THR A 1 108 ? 12.933 -1.163 1.211 1.00 95.44 108 THR A O 1
ATOM 872 N N . LEU A 1 109 ? 10.852 -0.489 1.698 1.00 95.06 109 LEU A N 1
ATOM 873 C CA . LEU A 1 109 ? 10.621 0.180 0.416 1.00 95.06 109 LEU A CA 1
ATOM 874 C C . LEU A 1 109 ? 11.530 1.394 0.207 1.00 95.06 109 LEU A C 1
ATOM 876 O O . LEU A 1 109 ? 12.006 1.596 -0.907 1.00 95.06 109 LEU A O 1
ATOM 880 N N . ALA A 1 110 ? 11.836 2.158 1.257 1.00 93.31 110 ALA A N 1
ATOM 881 C CA . ALA A 1 110 ? 12.780 3.274 1.192 1.00 93.31 110 ALA A CA 1
ATOM 882 C C . ALA A 1 110 ? 14.191 2.812 0.776 1.00 93.31 110 ALA A C 1
ATOM 884 O O . ALA A 1 110 ? 14.888 3.526 0.049 1.00 93.31 110 ALA A O 1
ATOM 885 N N . SER A 1 111 ? 14.575 1.591 1.170 1.00 92.88 111 SER A N 1
ATOM 886 C CA . SER A 1 111 ? 15.840 0.946 0.784 1.00 92.88 111 SER A CA 1
ATOM 887 C C . SER A 1 111 ? 15.835 0.430 -0.662 1.00 92.88 111 SER A C 1
ATOM 889 O O . SER A 1 111 ? 16.880 0.382 -1.302 1.00 92.88 111 SER A O 1
ATOM 891 N N . LEU A 1 112 ? 14.663 0.065 -1.194 1.00 92.38 112 LEU A N 1
ATOM 892 C CA . LEU A 1 112 ? 14.472 -0.467 -2.554 1.00 92.38 112 LEU A CA 1
ATOM 893 C C . LEU A 1 112 ? 13.953 0.589 -3.546 1.00 92.38 112 LEU A C 1
ATOM 895 O O . LEU A 1 112 ? 13.559 0.265 -4.665 1.00 92.38 112 LEU A O 1
ATOM 899 N N . ARG A 1 113 ? 13.912 1.862 -3.144 1.00 87.69 113 ARG A N 1
ATOM 900 C CA . ARG A 1 113 ? 13.166 2.930 -3.827 1.00 87.69 113 ARG A CA 1
ATOM 901 C C . ARG A 1 113 ? 13.539 3.126 -5.300 1.00 87.69 113 ARG A C 1
ATOM 903 O O . ARG A 1 113 ? 12.675 3.461 -6.108 1.00 87.69 113 ARG A O 1
ATOM 910 N N . THR A 1 114 ? 14.806 2.887 -5.644 1.00 90.75 114 THR A N 1
ATOM 911 C CA . THR A 1 114 ? 15.367 3.047 -6.994 1.00 90.75 114 THR A CA 1
ATOM 912 C C . THR A 1 114 ? 14.968 1.933 -7.953 1.00 90.75 114 THR A C 1
ATOM 914 O O . THR A 1 114 ? 15.116 2.098 -9.165 1.00 90.75 114 THR A O 1
ATOM 917 N N . ASP A 1 115 ? 14.457 0.812 -7.443 1.00 93.19 115 ASP A N 1
ATOM 918 C CA . ASP A 1 115 ? 14.048 -0.332 -8.258 1.00 93.19 115 ASP A CA 1
ATOM 919 C C . ASP A 1 115 ? 12.712 -0.089 -8.968 1.00 93.19 115 ASP A C 1
ATOM 921 O O . ASP A 1 115 ? 12.358 -0.827 -9.884 1.00 93.19 115 ASP A O 1
ATOM 925 N N . PHE A 1 116 ? 11.966 0.941 -8.569 1.00 92.12 116 PHE A N 1
ATOM 926 C CA . PHE A 1 116 ? 10.611 1.214 -9.033 1.00 92.12 116 PHE A CA 1
ATOM 927 C C . PHE A 1 116 ? 10.522 2.574 -9.733 1.00 92.12 116 PHE A C 1
ATOM 929 O O . PHE A 1 116 ? 11.244 3.512 -9.401 1.00 92.12 116 PHE A O 1
ATOM 936 N N . SER A 1 117 ? 9.589 2.711 -10.678 1.00 90.50 117 SER A N 1
ATOM 937 C CA . SER A 1 117 ? 9.189 4.024 -11.213 1.00 90.50 117 SER A CA 1
ATOM 938 C C . SER A 1 117 ? 8.572 4.905 -10.108 1.00 90.50 117 SER A C 1
ATOM 940 O O . SER A 1 117 ? 8.159 4.361 -9.088 1.00 90.50 117 SER A O 1
ATOM 942 N N . PRO A 1 118 ? 8.435 6.230 -10.286 1.00 90.31 118 PRO A N 1
ATOM 943 C CA . PRO A 1 118 ? 7.833 7.129 -9.294 1.00 90.31 118 PRO A CA 1
ATOM 944 C C . PRO A 1 118 ? 6.464 6.682 -8.749 1.00 90.31 118 PRO A C 1
ATOM 946 O O . PRO A 1 118 ? 5.560 6.368 -9.519 1.00 90.31 118 PRO A O 1
ATOM 949 N N . PHE A 1 119 ? 6.266 6.671 -7.434 1.00 91.19 119 PHE A N 1
ATOM 950 C CA . PHE A 1 119 ? 5.017 6.340 -6.751 1.00 91.19 119 PHE A CA 1
ATOM 951 C C . PHE A 1 119 ? 4.943 6.954 -5.356 1.00 91.19 119 PHE A C 1
ATOM 953 O O . PHE A 1 119 ? 5.959 7.268 -4.742 1.00 91.19 119 PHE A O 1
ATOM 960 N N . THR A 1 120 ? 3.721 7.032 -4.838 1.00 92.38 120 THR A N 1
ATOM 961 C CA . THR A 1 120 ? 3.458 7.195 -3.408 1.00 92.38 120 THR A CA 1
ATOM 962 C C . THR A 1 120 ? 2.694 5.976 -2.908 1.00 92.38 120 THR A C 1
ATOM 964 O O . THR A 1 120 ? 1.779 5.506 -3.582 1.00 92.38 120 THR A O 1
ATOM 967 N N . ILE A 1 121 ? 3.064 5.438 -1.752 1.00 94.31 121 ILE A N 1
ATOM 968 C CA . ILE A 1 121 ? 2.333 4.360 -1.085 1.00 94.31 121 ILE A CA 1
ATOM 969 C C . ILE A 1 121 ? 1.903 4.820 0.303 1.00 94.31 121 ILE A C 1
ATOM 971 O O . ILE A 1 121 ? 2.679 5.454 1.016 1.00 94.31 121 ILE A O 1
ATOM 975 N N . VAL A 1 122 ? 0.666 4.500 0.669 1.00 94.69 122 VAL A N 1
ATOM 976 C CA . VAL A 1 122 ? 0.111 4.726 2.004 1.00 94.69 122 VAL A CA 1
ATOM 977 C C . VAL A 1 122 ? -0.229 3.373 2.606 1.00 94.69 122 VAL A C 1
ATOM 979 O O . VAL A 1 122 ? -1.002 2.620 2.019 1.00 94.69 122 VAL A O 1
ATOM 982 N N . LEU A 1 123 ? 0.349 3.073 3.764 1.00 95.44 123 LEU A N 1
ATOM 983 C CA . LEU A 1 123 ? 0.091 1.872 4.551 1.00 95.44 123 LEU A CA 1
ATOM 984 C C . LEU A 1 123 ? -0.632 2.278 5.82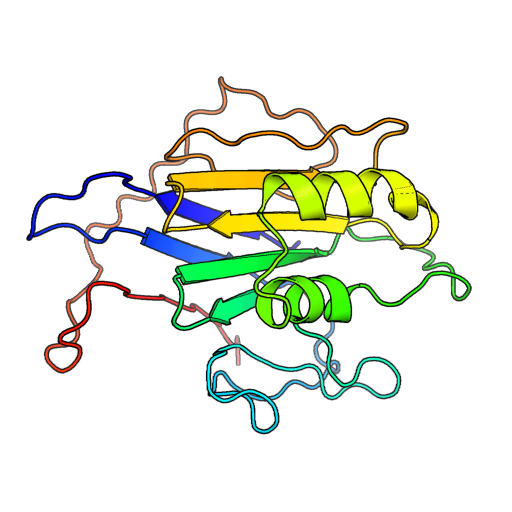9 1.00 95.44 123 LEU A C 1
ATOM 986 O O . LEU A 1 123 ? -0.186 3.190 6.519 1.00 95.44 123 LEU A O 1
ATOM 990 N N . MET A 1 124 ? -1.722 1.600 6.157 1.00 92.12 124 MET A N 1
ATOM 991 C CA . MET A 1 124 ? -2.446 1.795 7.409 1.00 92.12 124 MET A CA 1
ATOM 992 C C . MET A 1 124 ? -2.517 0.473 8.154 1.00 92.12 124 MET A C 1
ATOM 994 O O . MET A 1 124 ? -2.837 -0.558 7.559 1.00 92.12 124 MET A O 1
ATOM 998 N N . ASP A 1 125 ? -2.278 0.523 9.458 1.00 90.69 125 ASP A N 1
ATOM 999 C CA . ASP A 1 125 ? -2.515 -0.595 10.357 1.00 90.69 125 ASP A CA 1
ATOM 1000 C C . ASP A 1 125 ? -3.504 -0.156 11.440 1.00 90.69 125 ASP A C 1
ATOM 1002 O O . ASP A 1 125 ? -3.185 0.605 12.357 1.00 90.69 125 ASP A O 1
ATOM 1006 N N . LEU A 1 126 ? -4.747 -0.626 11.314 1.00 84.81 126 LEU A N 1
ATOM 1007 C CA . LEU A 1 126 ? -5.804 -0.303 12.268 1.00 84.81 126 LEU A CA 1
ATOM 1008 C C . LEU A 1 126 ? -5.537 -0.916 13.649 1.00 84.81 126 LEU A C 1
ATOM 1010 O O . LEU A 1 126 ? -6.172 -0.507 14.613 1.00 84.81 126 LEU A O 1
ATOM 1014 N N . SER A 1 127 ? -4.647 -1.897 13.794 1.00 84.75 127 SER A N 1
ATOM 1015 C CA . SER A 1 127 ? -4.320 -2.448 15.112 1.00 84.75 127 SER A CA 1
ATOM 1016 C C . SER A 1 127 ? -3.385 -1.526 15.898 1.00 84.75 127 SER A C 1
ATOM 1018 O O . SER A 1 127 ? -3.601 -1.329 17.093 1.00 84.75 127 SER A O 1
ATOM 1020 N N . SER A 1 128 ? -2.409 -0.901 15.226 1.00 87.81 128 SER A N 1
ATOM 1021 C CA . SER A 1 128 ? -1.468 0.040 15.846 1.00 87.81 128 SER A CA 1
ATOM 1022 C C . SER A 1 128 ? -1.917 1.503 15.785 1.00 87.81 128 SER A C 1
ATOM 1024 O O . SER A 1 128 ? -1.334 2.339 16.466 1.00 87.81 128 SER A O 1
ATOM 1026 N N . ASN A 1 129 ? -2.986 1.811 15.041 1.00 85.88 129 ASN A N 1
ATOM 1027 C CA . ASN A 1 129 ? -3.445 3.176 14.754 1.00 85.88 129 ASN A CA 1
ATOM 1028 C C . ASN A 1 129 ? -2.410 4.025 14.002 1.00 85.88 129 ASN A C 1
ATOM 1030 O O . ASN A 1 129 ? -2.384 5.247 14.143 1.00 85.88 129 ASN A O 1
ATOM 1034 N N . GLU A 1 130 ? -1.568 3.385 13.197 1.00 86.69 130 GLU A N 1
ATOM 1035 C CA . GLU A 1 130 ? -0.499 4.057 12.470 1.00 86.69 130 GLU A CA 1
ATOM 1036 C C . GLU A 1 130 ? -0.814 4.131 10.980 1.00 86.69 130 GLU A C 1
ATOM 1038 O O . GLU A 1 130 ? -1.270 3.163 10.361 1.00 86.69 130 GLU A O 1
ATOM 1043 N N . VAL A 1 131 ? -0.509 5.285 10.391 1.00 90.44 131 VAL A N 1
ATOM 1044 C CA . VAL A 1 131 ? -0.586 5.514 8.951 1.00 90.44 131 VAL A CA 1
ATOM 1045 C C . VAL A 1 131 ? 0.773 5.993 8.471 1.00 90.44 131 VAL A C 1
ATOM 1047 O O . VAL A 1 131 ? 1.239 7.049 8.879 1.00 9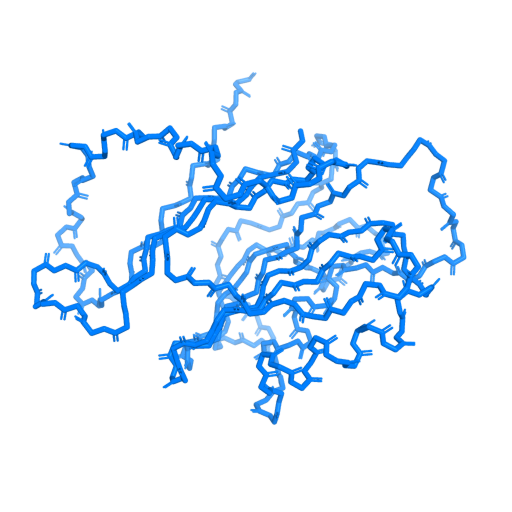0.44 131 VAL A O 1
ATOM 1050 N N . TYR A 1 132 ? 1.409 5.233 7.587 1.00 92.81 132 TYR A N 1
ATOM 1051 C CA . TYR A 1 132 ? 2.702 5.576 7.006 1.00 92.81 132 TYR A CA 1
ATOM 1052 C C . TYR A 1 132 ? 2.577 5.887 5.523 1.00 92.81 132 TYR A C 1
ATOM 1054 O O . TYR A 1 132 ? 1.860 5.211 4.787 1.00 92.81 132 TYR A O 1
ATOM 1062 N N . CYS A 1 133 ? 3.320 6.890 5.076 1.00 93.25 133 CYS A N 1
ATOM 1063 C CA . CYS A 1 133 ? 3.403 7.307 3.687 1.00 93.25 133 CYS A CA 1
ATOM 1064 C C . CYS A 1 133 ? 4.859 7.315 3.224 1.00 93.25 133 CYS A C 1
ATOM 1066 O O . CYS A 1 133 ? 5.743 7.775 3.941 1.00 93.25 133 CYS A O 1
ATOM 1068 N N . LEU A 1 134 ? 5.109 6.835 2.010 1.00 92.75 134 LEU A N 1
ATOM 1069 C CA . LEU A 1 134 ? 6.408 6.937 1.350 1.00 92.75 134 LEU A CA 1
ATOM 1070 C C . LEU A 1 134 ? 6.200 7.355 -0.104 1.00 92.75 134 LEU A C 1
ATOM 1072 O O . LEU A 1 134 ? 5.419 6.726 -0.817 1.00 92.75 134 LEU A O 1
ATOM 1076 N N . SER A 1 135 ? 6.927 8.378 -0.551 1.00 92.06 135 SER A N 1
ATOM 1077 C CA . SER A 1 135 ? 7.044 8.743 -1.966 1.00 92.06 135 SER A CA 1
ATOM 1078 C C . SER A 1 135 ? 8.474 8.514 -2.427 1.00 92.06 135 SER A C 1
ATOM 1080 O O . SER A 1 135 ? 9.368 9.083 -1.823 1.00 92.06 135 SER A O 1
ATOM 1082 N N . ASN A 1 136 ? 8.715 7.750 -3.495 1.00 90.38 136 ASN A N 1
ATOM 1083 C CA . ASN A 1 136 ? 10.081 7.481 -3.979 1.00 90.38 136 ASN A CA 1
ATOM 1084 C C . ASN A 1 136 ? 10.613 8.527 -4.983 1.00 90.38 136 ASN A C 1
ATOM 1086 O O . ASN A 1 136 ? 11.566 8.250 -5.708 1.00 90.38 136 ASN A O 1
ATOM 1090 N N . THR A 1 137 ? 9.990 9.706 -5.068 1.00 84.44 137 THR A N 1
ATOM 1091 C CA . THR A 1 137 ? 10.379 10.776 -6.007 1.00 84.44 137 THR A CA 1
ATOM 1092 C C . THR A 1 137 ? 11.563 11.614 -5.553 1.00 84.44 137 THR A C 1
ATOM 1094 O O . THR A 1 137 ? 12.219 12.226 -6.389 1.00 84.44 137 THR A O 1
ATOM 1097 N N . GLU A 1 138 ? 11.801 11.695 -4.246 1.00 75.56 138 GLU A N 1
ATOM 1098 C CA . GLU A 1 138 ? 12.893 12.480 -3.676 1.00 75.56 138 GLU A CA 1
ATOM 1099 C C . GLU A 1 138 ? 14.020 11.553 -3.222 1.00 75.56 138 GLU A C 1
ATOM 1101 O O . GLU A 1 138 ? 13.781 10.517 -2.583 1.00 75.56 138 GLU A O 1
ATOM 1106 N N . ASP A 1 139 ? 15.257 11.941 -3.535 1.00 64.50 139 ASP A N 1
ATOM 1107 C CA . ASP A 1 139 ? 16.445 11.262 -3.037 1.00 64.50 139 ASP A CA 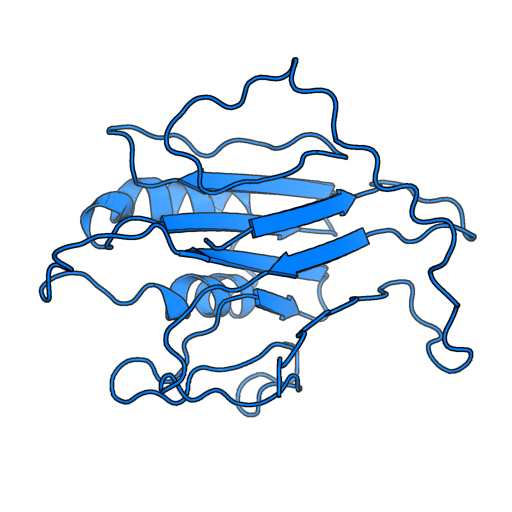1
ATOM 1108 C C . ASP A 1 139 ? 16.483 11.363 -1.507 1.00 64.50 139 ASP A C 1
ATOM 1110 O O . ASP A 1 139 ? 16.523 12.455 -0.945 1.00 64.50 139 ASP A O 1
ATOM 1114 N N . ASN A 1 140 ? 16.491 10.206 -0.836 1.00 66.19 140 ASN A N 1
ATOM 1115 C CA . ASN A 1 140 ? 16.407 10.067 0.629 1.00 66.19 140 ASN A CA 1
ATOM 1116 C C . ASN A 1 140 ? 15.050 10.451 1.237 1.00 66.19 140 ASN A C 1
ATOM 1118 O O . ASN A 1 140 ? 14.981 10.871 2.388 1.00 66.19 140 ASN A O 1
ATOM 1122 N N . SER A 1 141 ? 13.969 10.279 0.480 1.00 74.44 141 SER A N 1
ATOM 1123 C CA . SER A 1 141 ? 12.616 10.244 1.036 1.00 74.44 141 SER A CA 1
ATOM 1124 C C . SER A 1 141 ? 12.509 9.191 2.145 1.00 74.44 141 SER A C 1
ATOM 1126 O O . SER A 1 141 ? 12.562 7.984 1.902 1.00 74.44 141 SER A O 1
ATOM 1128 N N . GLU A 1 142 ? 12.368 9.670 3.376 1.00 86.19 142 GLU A N 1
ATOM 1129 C CA . GLU A 1 142 ? 12.114 8.834 4.544 1.00 86.19 142 GLU A CA 1
ATOM 1130 C C . GLU A 1 142 ? 10.610 8.553 4.675 1.00 86.19 142 GLU A C 1
ATOM 1132 O O . GLU A 1 142 ? 9.788 9.413 4.328 1.00 86.19 142 GLU A O 1
ATOM 1137 N N . PRO A 1 143 ? 10.214 7.380 5.198 1.00 90.31 143 PRO A N 1
ATOM 1138 C CA . PRO A 1 143 ? 8.829 7.123 5.560 1.00 90.31 143 PRO A CA 1
ATOM 1139 C C . PRO A 1 143 ? 8.284 8.174 6.529 1.00 90.31 143 PRO A C 1
ATOM 1141 O O . PRO A 1 143 ? 8.891 8.486 7.553 1.00 90.31 143 PRO A O 1
ATOM 1144 N N . GLN A 1 144 ? 7.102 8.696 6.223 1.00 89.81 144 GLN A N 1
ATOM 1145 C CA . GLN A 1 144 ? 6.424 9.709 7.019 1.00 89.81 144 GLN A CA 1
ATOM 1146 C C . GLN A 1 144 ? 5.257 9.084 7.774 1.00 89.81 144 GLN A C 1
ATOM 1148 O O . GLN A 1 144 ? 4.374 8.483 7.160 1.00 89.81 144 GLN A O 1
ATOM 1153 N N . LEU A 1 145 ? 5.236 9.260 9.095 1.00 89.75 145 LEU A N 1
ATOM 1154 C CA . LEU A 1 145 ? 4.042 9.017 9.897 1.00 89.75 145 LEU A CA 1
ATOM 1155 C C . LEU A 1 145 ? 3.038 10.139 9.608 1.00 89.75 145 LEU A C 1
ATOM 1157 O O . LEU A 1 145 ? 3.371 11.320 9.711 1.00 89.75 145 LEU A O 1
ATOM 1161 N N . LEU A 1 146 ? 1.829 9.764 9.210 1.00 84.94 146 LEU A N 1
ATOM 1162 C CA . LEU A 1 146 ? 0.736 10.688 8.964 1.00 84.94 146 LEU A CA 1
ATOM 1163 C C . LEU A 1 146 ? -0.141 10.780 10.209 1.00 84.94 146 LEU A C 1
ATOM 1165 O O . LEU A 1 146 ? -0.597 9.766 10.737 1.00 84.94 146 LEU A O 1
ATOM 1169 N N . GLU A 1 147 ? -0.409 12.009 10.634 1.00 72.38 147 GLU A N 1
ATOM 1170 C CA . GLU A 1 147 ? -1.438 12.282 11.629 1.00 72.38 147 GLU A CA 1
ATOM 1171 C C . GLU A 1 147 ? -2.834 11.907 11.094 1.00 72.38 147 GLU A C 1
ATOM 1173 O O . GLU A 1 147 ? -3.067 11.902 9.874 1.00 72.38 147 GLU A O 1
ATOM 1178 N N . PRO A 1 148 ? -3.790 11.629 11.995 1.00 62.28 148 PRO A N 1
ATOM 1179 C CA . PRO A 1 148 ? -5.206 11.571 11.659 1.00 62.28 148 PRO A CA 1
ATOM 1180 C C . PRO A 1 148 ? -5.646 12.777 10.806 1.00 62.28 148 PRO A C 1
ATOM 1182 O O . PRO A 1 148 ? -5.188 13.899 11.011 1.00 62.28 148 PRO A O 1
ATOM 1185 N N . ASP A 1 149 ? -6.564 12.546 9.865 1.00 60.22 149 ASP A N 1
ATOM 1186 C CA . ASP A 1 149 ? -7.247 13.577 9.052 1.00 60.22 149 ASP A CA 1
ATOM 1187 C C . ASP A 1 149 ? -6.422 14.238 7.939 1.00 60.22 149 ASP A C 1
ATOM 1189 O O . ASP A 1 149 ? -6.781 15.295 7.409 1.00 60.22 149 ASP A O 1
ATOM 1193 N N . ILE A 1 150 ? -5.335 13.591 7.526 1.00 61.00 150 ILE A N 1
ATOM 1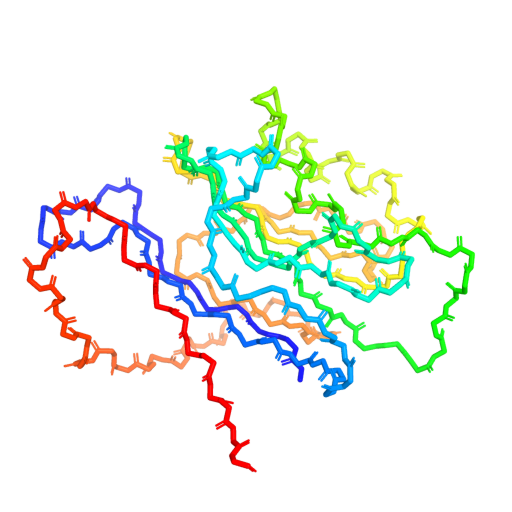194 C CA . ILE A 1 150 ? -4.501 14.047 6.417 1.00 61.00 150 ILE A CA 1
ATOM 1195 C C . ILE A 1 150 ? -5.065 13.606 5.055 1.00 61.00 150 ILE A C 1
ATOM 1197 O O . ILE A 1 150 ? -5.407 12.452 4.817 1.00 61.00 150 ILE A O 1
ATOM 1201 N N . MET A 1 151 ? -5.074 14.538 4.101 1.00 55.00 151 MET A N 1
ATOM 1202 C CA . MET A 1 151 ? -5.300 14.270 2.678 1.00 55.00 151 MET A CA 1
ATOM 1203 C C . MET A 1 151 ? -3.959 14.027 1.975 1.00 55.00 151 MET A C 1
ATOM 1205 O O . MET A 1 151 ? -3.078 14.885 2.042 1.00 55.00 151 MET A O 1
ATOM 1209 N N . THR A 1 152 ? -3.818 12.926 1.229 1.00 57.66 152 THR A N 1
ATOM 1210 C CA . THR A 1 152 ? -2.616 12.657 0.423 1.00 57.66 152 THR A CA 1
ATOM 1211 C C . THR A 1 152 ? -2.883 12.896 -1.067 1.00 57.66 152 THR A C 1
ATOM 1213 O O . THR A 1 152 ? -3.840 12.398 -1.666 1.00 57.66 152 THR A O 1
ATOM 1216 N N . ARG A 1 153 ? -2.030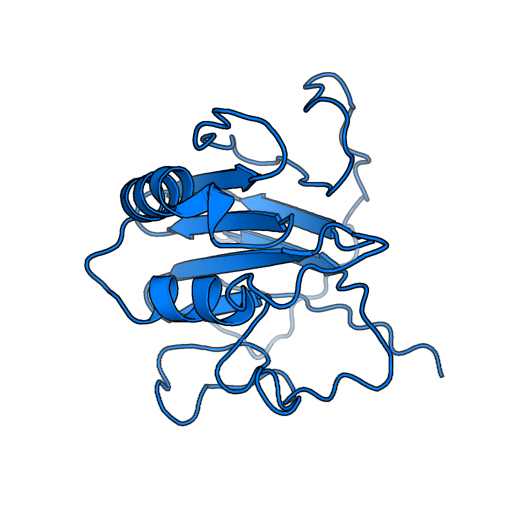 13.713 -1.696 1.00 54.28 153 ARG A N 1
ATOM 1217 C CA . ARG A 1 153 ? -2.077 14.023 -3.135 1.00 54.28 153 ARG A CA 1
ATOM 1218 C C . ARG A 1 153 ? -0.721 13.736 -3.767 1.00 54.28 153 ARG A C 1
ATOM 1220 O O . ARG A 1 153 ? 0.303 14.046 -3.173 1.00 54.28 153 ARG A O 1
ATOM 1227 N N . ASN A 1 154 ? -0.721 13.268 -5.013 1.00 51.41 154 ASN A N 1
ATOM 1228 C CA . ASN A 1 154 ? 0.496 13.002 -5.794 1.00 51.41 154 ASN A CA 1
ATOM 1229 C C . ASN A 1 154 ? 1.211 14.265 -6.325 1.00 51.41 154 ASN A C 1
ATOM 1231 O O . ASN A 1 154 ? 1.837 14.223 -7.384 1.00 51.41 154 ASN A O 1
ATOM 1235 N N . THR A 1 155 ? 1.053 15.431 -5.691 1.00 41.38 155 THR A N 1
ATOM 1236 C CA . THR A 1 155 ? 1.636 16.677 -6.215 1.00 41.38 155 THR A CA 1
ATOM 1237 C C . THR A 1 155 ? 3.124 16.775 -5.869 1.00 41.38 155 THR A C 1
ATOM 1239 O O . THR A 1 155 ? 3.462 16.642 -4.697 1.00 41.38 155 THR A O 1
ATOM 1242 N N . PRO A 1 156 ? 4.006 17.111 -6.831 1.00 32.12 156 PRO A N 1
ATOM 1243 C CA . PRO A 1 156 ? 5.461 17.172 -6.637 1.00 32.12 156 PRO A CA 1
ATOM 1244 C C . PRO A 1 156 ? 5.948 18.379 -5.808 1.00 32.12 156 PRO A C 1
ATOM 1246 O O . PRO A 1 156 ? 7.095 18.796 -5.929 1.00 32.12 156 PRO A O 1
ATOM 1249 N N . ARG A 1 157 ? 5.090 19.001 -4.991 1.00 31.50 157 ARG A N 1
ATOM 1250 C CA . ARG A 1 157 ? 5.481 20.082 -4.077 1.00 31.50 157 ARG A CA 1
ATOM 1251 C C . ARG A 1 157 ? 4.780 19.921 -2.744 1.00 31.50 157 ARG A C 1
ATOM 1253 O O . ARG A 1 157 ? 3.558 19.996 -2.698 1.00 31.50 157 ARG A O 1
ATOM 1260 N N . ASN A 1 158 ? 5.609 19.786 -1.713 1.00 34.53 158 ASN A N 1
ATOM 1261 C CA . ASN A 1 158 ? 5.379 20.103 -0.311 1.00 34.53 158 ASN A CA 1
ATOM 1262 C C . ASN A 1 158 ? 4.021 19.674 0.255 1.00 34.53 158 ASN A C 1
ATOM 1264 O O . ASN A 1 158 ? 2.995 20.318 0.036 1.00 34.53 158 ASN A O 1
ATOM 1268 N N . PHE A 1 159 ? 4.068 18.679 1.142 1.00 40.78 159 PHE A N 1
ATOM 1269 C CA . PHE A 1 159 ? 3.168 18.634 2.289 1.00 40.78 159 PHE A CA 1
ATOM 1270 C C . PHE A 1 159 ? 3.198 20.006 2.974 1.00 40.78 159 PHE A C 1
ATOM 1272 O O . PHE A 1 159 ? 4.140 20.337 3.690 1.00 40.78 159 PHE A O 1
ATOM 1279 N N . HIS A 1 160 ? 2.202 20.848 2.702 1.00 32.88 160 HIS A N 1
ATOM 1280 C CA . HIS A 1 160 ? 2.045 22.113 3.401 1.00 32.88 160 HIS A CA 1
ATOM 1281 C C . HIS A 1 160 ? 0.952 21.913 4.456 1.00 32.88 160 HIS A C 1
ATOM 1283 O O . HIS A 1 160 ? -0.225 21.856 4.080 1.00 32.88 160 HIS A O 1
ATOM 1289 N N . PRO A 1 161 ? 1.297 21.836 5.759 1.00 35.41 161 PRO A N 1
ATOM 1290 C CA . PRO A 1 161 ? 0.320 21.672 6.840 1.00 35.41 161 PRO A CA 1
ATOM 1291 C C . PRO A 1 161 ? -0.680 22.837 6.945 1.00 35.41 161 PRO A C 1
ATOM 1293 O O . PRO A 1 161 ? -1.642 22.769 7.699 1.00 35.41 161 PRO A O 1
ATOM 1296 N N . SER A 1 162 ? -0.479 23.914 6.176 1.00 30.62 162 SER A N 1
ATOM 1297 C CA . SER A 1 162 ? -1.372 25.074 6.111 1.00 30.62 162 SER A CA 1
ATOM 1298 C C . SER A 1 162 ? -2.380 25.035 4.959 1.00 30.62 162 SER A C 1
ATOM 1300 O O . SER A 1 162 ? -3.133 25.995 4.787 1.00 30.62 162 SER A O 1
ATOM 1302 N N . SER A 1 163 ? -2.396 23.982 4.137 1.00 31.81 163 SER A N 1
ATOM 1303 C CA . SER A 1 163 ? -3.488 23.796 3.181 1.00 31.81 163 SER A CA 1
ATOM 1304 C C . SER A 1 163 ? -4.683 23.342 4.002 1.00 31.81 163 SER A C 1
ATOM 1306 O O . SER A 1 163 ? -4.760 22.165 4.346 1.00 31.81 163 SER A O 1
ATOM 1308 N N . GLN A 1 164 ? -5.573 24.270 4.379 1.00 28.61 164 GLN A N 1
ATOM 1309 C CA . GLN A 1 164 ? -6.841 23.888 4.997 1.00 28.61 164 GLN A CA 1
ATOM 1310 C C . GLN A 1 164 ? -7.423 22.744 4.163 1.00 28.61 164 GLN A C 1
ATOM 1312 O O . GLN A 1 164 ? -7.522 22.901 2.936 1.00 28.61 164 GLN A O 1
ATOM 1317 N N . PRO A 1 165 ? -7.745 21.587 4.771 1.00 31.36 165 PRO A N 1
ATOM 1318 C CA . PRO A 1 165 ? -8.430 20.548 4.036 1.00 31.36 165 PRO A CA 1
ATOM 1319 C C . PRO A 1 165 ? -9.651 21.226 3.429 1.00 31.36 165 PRO A C 1
ATOM 1321 O O . PRO A 1 165 ? -10.387 21.934 4.122 1.00 31.36 165 PRO A O 1
ATOM 1324 N N . PHE A 1 166 ? -9.840 21.074 2.118 1.00 27.95 166 PHE A N 1
ATOM 1325 C CA . PHE A 1 166 ? -11.165 21.277 1.562 1.00 27.95 166 PHE A CA 1
ATOM 1326 C C . PHE A 1 166 ? -12.047 20.290 2.325 1.00 27.95 166 PHE A C 1
ATOM 1328 O O . PHE A 1 166 ? -12.054 19.097 2.031 1.00 27.95 166 PHE A O 1
ATOM 1335 N N . LEU A 1 167 ? -12.704 20.788 3.373 1.00 27.06 167 LEU A N 1
ATOM 1336 C CA . LEU A 1 167 ? -13.761 20.117 4.098 1.00 27.06 167 LEU A CA 1
ATOM 1337 C C . LEU A 1 167 ? -14.879 19.954 3.079 1.00 27.06 167 LEU A C 1
ATOM 1339 O O . LEU A 1 167 ? -15.773 20.790 2.953 1.00 27.06 167 LEU A O 1
ATOM 1343 N N . ILE A 1 168 ? -14.802 18.884 2.294 1.00 29.33 168 ILE A N 1
ATOM 1344 C CA . ILE A 1 168 ? -15.986 18.346 1.655 1.00 29.33 168 ILE A CA 1
ATOM 1345 C C . ILE A 1 168 ? -16.881 17.987 2.837 1.00 29.33 168 ILE A C 1
ATOM 1347 O O . ILE A 1 168 ? -16.577 17.079 3.603 1.00 29.33 168 ILE A O 1
ATOM 1351 N N . SER A 1 169 ? -17.933 18.773 3.058 1.00 24.72 169 SER A N 1
ATOM 1352 C CA . SER A 1 169 ? -18.953 18.451 4.048 1.00 24.72 169 SER A CA 1
ATOM 1353 C C . SER A 1 169 ? -19.605 17.142 3.610 1.00 24.72 169 SER A C 1
ATOM 1355 O O . SER A 1 169 ? -20.458 17.126 2.722 1.00 24.72 169 SER A O 1
ATOM 1357 N N . ILE A 1 170 ? -19.181 16.026 4.206 1.00 35.94 170 ILE A N 1
ATOM 1358 C CA . ILE A 1 170 ? -19.742 14.691 3.971 1.00 35.94 170 ILE A CA 1
ATOM 1359 C C . ILE A 1 170 ? -21.061 14.578 4.751 1.00 35.94 170 ILE A C 1
ATOM 1361 O O . ILE A 1 170 ? -21.234 13.760 5.646 1.00 35.94 170 ILE A O 1
ATOM 1365 N N . SER A 1 171 ? -22.023 15.442 4.439 1.00 23.67 171 SER A N 1
ATOM 1366 C CA . SER A 1 171 ? -23.342 15.473 5.082 1.00 23.67 171 SER A CA 1
ATOM 1367 C C . SER A 1 171 ? -24.331 14.456 4.486 1.00 23.67 171 SER A C 1
ATOM 1369 O O . SER A 1 171 ? -25.503 14.447 4.853 1.00 23.67 171 SER A O 1
ATOM 1371 N N . LYS A 1 172 ? -23.892 13.583 3.562 1.00 25.70 172 LYS A N 1
ATOM 1372 C CA . LYS A 1 172 ? -24.772 12.661 2.813 1.00 25.70 172 LYS A CA 1
ATOM 1373 C C . LYS A 1 172 ? -24.227 11.239 2.597 1.00 25.70 172 LYS A C 1
ATOM 1375 O O . LYS A 1 172 ? -24.573 10.610 1.601 1.00 25.70 172 LYS A O 1
ATOM 1380 N N . MET A 1 173 ? -23.431 10.683 3.509 1.00 33.09 173 MET A N 1
ATOM 1381 C CA . MET A 1 173 ? -23.197 9.228 3.495 1.00 33.09 173 MET A CA 1
ATOM 1382 C C . MET A 1 173 ? -24.367 8.522 4.190 1.00 33.09 173 MET A C 1
ATOM 1384 O O . MET A 1 173 ? -24.542 8.643 5.401 1.00 33.09 173 MET A O 1
ATOM 1388 N N . LYS A 1 174 ? -25.205 7.817 3.420 1.00 30.98 174 LYS A N 1
ATOM 1389 C CA . LYS A 1 174 ? -26.270 6.971 3.974 1.00 30.98 174 LYS A CA 1
ATOM 1390 C C . LYS A 1 174 ? -25.674 5.647 4.455 1.00 30.98 174 LYS 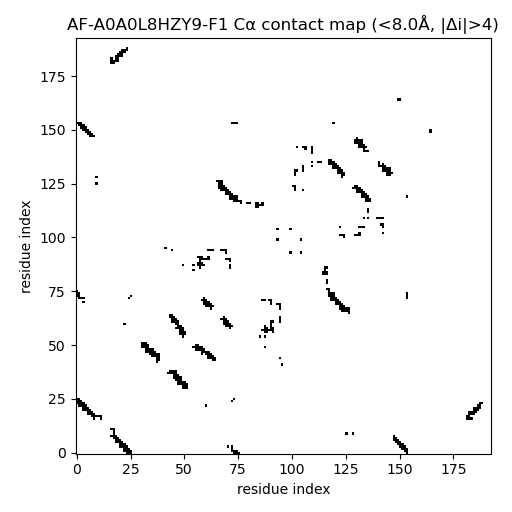A C 1
ATOM 1392 O O . LYS A 1 174 ? -24.843 5.049 3.780 1.00 30.98 174 LYS A O 1
ATOM 1397 N N . ARG A 1 175 ? -26.114 5.206 5.631 1.00 36.72 175 ARG A N 1
ATOM 1398 C CA . ARG A 1 175 ? -25.866 3.868 6.175 1.00 36.72 175 ARG A CA 1
ATOM 1399 C C . ARG A 1 175 ? -26.552 2.850 5.261 1.00 36.72 175 ARG A C 1
ATOM 1401 O O . ARG A 1 175 ? -27.754 2.976 5.042 1.00 36.72 175 ARG A O 1
ATOM 1408 N N . ASN A 1 176 ? -25.810 1.886 4.722 1.00 36.75 176 ASN A N 1
ATOM 1409 C CA . ASN A 1 176 ? -26.434 0.706 4.133 1.00 36.75 176 ASN A CA 1
ATOM 1410 C C . ASN A 1 176 ? -26.839 -0.195 5.309 1.00 36.75 176 ASN A C 1
ATOM 1412 O O . ASN A 1 176 ? -26.003 -0.500 6.157 1.00 36.75 176 ASN A O 1
ATOM 1416 N N . GLU A 1 177 ? -28.125 -0.519 5.438 1.00 36.78 177 GLU A N 1
ATOM 1417 C CA . GLU A 1 177 ? -28.686 -1.156 6.645 1.00 36.78 177 GLU A CA 1
ATOM 1418 C C . GLU A 1 177 ? -28.237 -2.619 6.843 1.00 36.78 177 GLU A C 1
ATOM 1420 O O . GLU A 1 177 ? -28.505 -3.201 7.893 1.00 36.78 177 GLU A O 1
ATOM 1425 N N . GLU A 1 178 ? -27.503 -3.194 5.886 1.00 37.69 178 GLU A N 1
ATOM 1426 C CA . GLU A 1 178 ? -27.121 -4.612 5.874 1.00 37.69 178 GLU A CA 1
ATOM 1427 C C . GLU A 1 178 ? -25.688 -4.908 6.369 1.00 37.69 178 GLU A C 1
ATOM 1429 O O . GLU A 1 178 ? -25.387 -6.061 6.671 1.00 37.69 178 GLU A O 1
ATOM 1434 N N . ASP A 1 179 ? -24.821 -3.902 6.556 1.00 38.84 179 ASP A N 1
ATOM 1435 C CA . ASP A 1 179 ? -23.450 -4.110 7.055 1.00 38.84 179 ASP A CA 1
ATOM 1436 C C . ASP A 1 179 ? -23.357 -3.880 8.575 1.00 38.84 179 ASP A C 1
ATOM 1438 O O . ASP A 1 179 ? -23.362 -2.750 9.066 1.00 38.84 179 ASP A O 1
ATOM 1442 N N . GLN A 1 180 ? -23.242 -4.964 9.351 1.00 32.00 180 GLN A N 1
ATOM 1443 C CA . GLN A 1 180 ? -23.045 -4.923 10.812 1.00 32.00 180 GLN A CA 1
ATOM 1444 C C . GLN A 1 180 ? -21.563 -4.890 11.252 1.00 32.00 180 GLN A C 1
ATOM 1446 O O . GLN A 1 180 ? -21.230 -5.326 12.353 1.00 32.00 180 GLN A O 1
ATOM 1451 N N . GLY A 1 181 ? -20.654 -4.364 10.422 1.00 34.56 181 GLY A N 1
ATOM 1452 C CA . GLY A 1 181 ? -19.227 -4.202 10.746 1.00 34.56 181 GLY A CA 1
ATOM 1453 C C . GLY A 1 181 ? -18.758 -2.736 10.701 1.00 34.56 181 GLY A C 1
ATOM 1454 O O . GLY A 1 181 ? -19.289 -1.959 9.912 1.00 34.56 181 GLY A O 1
ATOM 1455 N N . PRO A 1 182 ? -17.748 -2.322 11.497 1.00 31.14 182 PRO A N 1
ATOM 1456 C CA . PRO A 1 182 ? -17.335 -0.915 11.637 1.00 31.14 182 PRO A CA 1
ATOM 1457 C C . PRO A 1 182 ? -16.470 -0.356 10.485 1.00 31.14 182 PRO A C 1
ATOM 1459 O O . PRO A 1 182 ? -15.821 0.678 10.654 1.00 31.14 182 PRO A O 1
ATOM 1462 N N . ILE A 1 183 ? -16.436 -1.005 9.315 1.00 38.94 183 ILE A N 1
ATOM 1463 C CA . ILE A 1 183 ? -15.617 -0.576 8.170 1.00 38.94 183 ILE A CA 1
ATOM 1464 C C . ILE A 1 183 ? -16.525 -0.354 6.961 1.00 38.94 183 ILE A C 1
ATOM 1466 O O . ILE A 1 183 ? -16.954 -1.307 6.319 1.00 38.94 183 ILE A O 1
ATOM 1470 N N . LEU A 1 184 ? -16.792 0.914 6.643 1.00 40.34 184 LEU A N 1
ATOM 1471 C CA . LEU A 1 184 ? -17.505 1.313 5.432 1.00 40.34 184 LEU A CA 1
ATOM 1472 C C . LEU A 1 184 ? -16.504 1.888 4.425 1.00 40.34 184 LEU A C 1
ATOM 1474 O O . LEU A 1 184 ? -16.095 3.044 4.519 1.00 40.34 184 LEU A O 1
ATOM 1478 N N . CYS A 1 185 ? -16.100 1.071 3.453 1.00 39.94 185 CYS A N 1
ATOM 1479 C CA . CYS A 1 185 ? -15.260 1.500 2.337 1.00 39.94 185 CYS A CA 1
ATOM 1480 C C . CYS A 1 185 ? -16.144 2.058 1.212 1.00 39.94 185 CYS A C 1
ATOM 1482 O O . CYS A 1 185 ? -16.751 1.289 0.469 1.00 39.94 185 CYS A O 1
ATOM 1484 N N . TYR A 1 186 ? -16.198 3.381 1.042 1.00 43.56 186 TYR A N 1
ATOM 1485 C CA . TYR A 1 186 ? -16.804 3.980 -0.150 1.00 43.56 186 TYR A CA 1
ATOM 1486 C C . TYR A 1 186 ? -15.790 4.025 -1.298 1.00 43.56 186 TYR A C 1
ATOM 1488 O O . TYR A 1 186 ? -14.812 4.766 -1.263 1.00 43.56 186 TYR A O 1
ATOM 1496 N N . TRP A 1 187 ? -16.054 3.253 -2.350 1.00 44.41 187 TRP A N 1
ATOM 1497 C CA . TRP A 1 187 ? -15.363 3.365 -3.632 1.00 44.41 187 TRP A CA 1
ATOM 1498 C C . TRP A 1 187 ? -16.263 4.105 -4.620 1.00 44.41 187 TRP A C 1
ATOM 1500 O O . TRP A 1 187 ? -17.216 3.537 -5.146 1.00 44.41 187 TRP A O 1
ATOM 1510 N N . LEU A 1 188 ? -15.969 5.377 -4.887 1.00 31.53 188 LEU A N 1
ATOM 1511 C CA . LEU A 1 188 ? -16.548 6.081 -6.030 1.00 31.53 188 LEU A CA 1
ATOM 1512 C C . LEU A 1 188 ? -15.674 5.798 -7.255 1.00 31.53 188 LEU A C 1
ATOM 1514 O O . LEU A 1 188 ? -14.739 6.537 -7.543 1.00 31.53 188 LEU A O 1
ATOM 1518 N N . MET A 1 189 ? -15.979 4.719 -7.978 1.00 28.09 189 MET A N 1
ATOM 1519 C CA . MET A 1 189 ? -15.648 4.664 -9.401 1.00 28.09 189 MET A CA 1
ATOM 1520 C C . MET A 1 189 ? -16.771 5.378 -10.150 1.00 28.09 189 MET A C 1
ATOM 1522 O O . MET A 1 189 ? -17.783 4.764 -10.485 1.00 28.09 189 MET A O 1
ATOM 1526 N N . GLU A 1 190 ? -16.620 6.679 -10.404 1.00 24.86 190 GLU A N 1
ATOM 1527 C CA . GLU A 1 190 ? -17.368 7.288 -11.503 1.00 24.86 190 GLU A CA 1
ATOM 1528 C C . GLU A 1 190 ? -16.796 6.721 -12.803 1.00 24.86 190 GLU A C 1
ATOM 1530 O O . GLU A 1 190 ? -15.809 7.201 -13.352 1.00 24.86 190 GLU A O 1
ATOM 1535 N N . THR A 1 191 ? -17.417 5.645 -13.280 1.00 25.91 191 THR A N 1
ATOM 1536 C CA . THR A 1 191 ? -17.356 5.291 -14.694 1.00 25.91 191 THR A CA 1
ATOM 1537 C C . THR A 1 191 ? -18.178 6.345 -15.430 1.00 25.91 191 THR A C 1
ATOM 1539 O O . THR A 1 191 ? -19.408 6.299 -15.467 1.00 25.91 191 THR A O 1
ATOM 1542 N N . ALA A 1 192 ? -17.504 7.375 -15.943 1.00 25.47 192 ALA A N 1
ATOM 1543 C CA . ALA A 1 192 ? -18.110 8.227 -16.953 1.00 25.47 192 ALA A CA 1
ATOM 1544 C C . ALA A 1 192 ? -18.380 7.358 -18.194 1.00 25.47 192 ALA A C 1
ATOM 1546 O O . ALA A 1 192 ? -17.515 6.587 -18.603 1.00 25.47 192 ALA A O 1
ATOM 1547 N N . LYS A 1 193 ? -19.622 7.448 -18.678 1.00 28.98 193 LYS A N 1
ATOM 1548 C CA . LYS A 1 193 ? -20.235 6.663 -19.761 1.00 28.98 193 LYS A CA 1
ATOM 1549 C C . LYS A 1 193 ? -19.387 6.517 -21.019 1.00 28.98 193 LYS A C 1
ATOM 1551 O O . LYS A 1 193 ? -18.745 7.519 -21.398 1.00 28.98 193 LYS A O 1
#

Solvent-accessible surface area (backbone atoms only — not comparable to full-atom values): 11573 Å² total; per-residue (Å²): 114,21,37,42,42,43,40,51,41,87,80,50,56,97,93,49,65,33,44,43,46,41,56,45,84,57,73,66,91,82,63,46,59,48,70,78,38,63,37,89,94,46,70,56,30,38,31,39,35,36,61,35,89,97,41,60,76,9,31,46,46,37,38,30,81,81,39,38,33,27,37,54,35,63,41,91,63,97,76,74,65,86,89,39,50,82,65,30,42,60,38,47,55,51,64,75,32,88,86,52,46,46,66,59,45,39,53,52,45,53,76,48,32,86,49,39,67,53,34,35,39,40,27,32,27,65,81,79,60,46,35,29,37,39,46,53,76,47,93,84,44,64,64,37,80,53,65,73,64,51,74,51,66,72,61,101,63,73,95,54,94,80,62,73,73,82,75,72,78,78,84,75,80,77,81,66,94,82,68,94,62,74,71,60,82,53,76,68,76,81,76,77,130

Organism: Octopus bimaculoides (NCBI:txid37653)

Sequence (193 aa):
MCMLFFHFLADPSPDKYRLILANIRDESWDRLTLPLGFWKDNPQCIGGMDLMEGREGGTWLAVNRNGKLSCLLNIYCEEPDPSKKHRGQLVSDYLNNDQYTAVSYTNTLASLRTDFSPFTIVLMDLSSNEVYCLSNTEDNSEPQLLEPDIMTRNTPRNFHPSSQPFLISISKMKRNEEDQGPILCYWLMETAK

Secondary structure (DSSP, 8-state):
--EEEEEE-SS--TTS-SEEEEEE----TT--EEEEEE-SS-TTEEEEEE-STT-TT--SEEEETTSEEEEEEEPP-SS--TTSBPSTHHHHHHHH-TT--HHHHHHHHHHTGGGB-SEEEEEEETTTTEEEEEETTSTT---EEPPTT-EEE--SS---TTS-------TT-PPPTT--SS-----------

InterPro domains:
  IPR008551 Transport and Golgi organisation protein 2 [PF05742] (1-151)
  IPR008551 Transport and Golgi organisation protein 2 [PTHR17985] (1-150)

pLDDT: mean 75.5, std 22.96, range [23.67, 97.12]

Foldseek 3Di:
DKWKFKFADLDDDPPDFRMEIEIDADDDPPFDKAPWDQDPVHNQKTFIATPPPPRGPFGAWMAGVQGKIKGKGDDDDPDADPQADHDRNLGVVQRVDPPDDQQNSQQVCLVVLVRHDWIKMWIARSVVRWIWIFTSPDDNTHIDTDDGRDIDDSDPDDPDVPPDPPCPPPPDDDDPPPDPDSDDYDYPPPPDD

Radius of gyration: 16.47 Å; Cα contacts (8 Å, |Δi|>4): 333; chains: 1; bounding box: 45×42×41 Å

Nearest PDB structures (foldseek):
  8sv7-assembly2_B  TM=9.344E-01  e=7.365E-12  Homo sapiens
  8sv7-assembly1_A  TM=9.074E-01  e=1.244E-11  Homo sapiens
  9cpb-assembly1_3J  TM=1.351E-01  e=3.837E+00  Bos taurus
  7rro-assembly1_X  TM=1.070E-01  e=3.837E+00  Bos taurus
  8to0-assembly1_FS  TM=1.173E-01  e=5.134E+00  Mus musculus

Mean predicted aligned error: 9.65 Å